Protein AF-0000000070410372 (afdb_homodimer)

Radius of gyration: 16.39 Å; Cα contacts (8 Å, |Δi|>4): 625; chains: 2; bounding box: 39×48×42 Å

Solvent-accessible surface area (backbone atoms only — not comparable to full-atom values): 12430 Å² total; per-residue (Å²): 55,23,51,33,84,86,55,26,40,37,34,48,38,56,88,78,23,26,37,42,30,23,41,84,86,65,47,75,73,50,73,41,61,56,59,94,65,78,59,96,48,69,56,30,34,48,22,34,33,44,44,99,84,22,32,36,39,32,22,22,28,63,66,31,30,30,43,32,23,41,77,84,61,46,79,71,46,78,42,82,74,84,41,58,38,34,35,39,28,31,58,43,98,86,64,37,35,38,39,28,19,68,72,79,66,46,72,46,78,39,86,61,89,76,79,128,53,24,51,34,82,86,56,27,39,38,34,48,39,58,86,80,23,27,38,42,30,22,40,86,84,64,48,76,73,51,73,41,62,54,59,96,66,72,59,95,48,70,57,30,35,50,22,35,32,43,46,97,83,23,31,36,39,32,21,22,30,63,65,31,30,29,43,34,23,41,77,83,62,47,79,71,46,78,40,81,74,86,41,58,39,34,34,40,28,29,59,45,98,85,64,37,35,38,40,28,19,68,72,78,65,47,74,45,78,41,85,63,89,75,78,129

Foldseek 3Di:
DEAFPQQWDWDQDQVQLKIWIAHPVRHTQDIGQPPPDDDPDGFRWAEWYADNQRWIWTDRQVRQWIWIAHNNGHTDDIGRPVEHRWHYWDADPVRWIWIAHPVPRDIDIDDDCPPD/DEAFPQRWDWDQDQVQLKIWIAHPVRHTQDIGQPPVDDDPDGFGWAEWYADNQRWIWTDRQVRQWIWIAHNNGHTDDIGRQVEHRWHYWDADPVRWIWIAHPVPRDIDIDDDCPPD

InterPro domains:
  IPR011042 Six-bladed beta-propeller, TolB-like [G3DSA:2.120.10.30] (2-115)

Organism: Crassostrea virginica (NCBI:txid6565)

Nearest PDB structures (foldseek):
  7qrw-assembly1_A  TM=8.879E-01  e=1.356E-07  Homo sapiens
  7qrv-assembly2_B  TM=8.694E-01  e=2.352E-07  Homo sapiens
  6xg7-assembly1_A  TM=8.516E-01  e=3.860E-07  Drosophila melanogaster
  7qrx-assembly2_B  TM=8.578E-01  e=1.707E-06  Homo sapiens
  8j72-assembly1_A  TM=8.697E-01  e=3.898E-06  Mus musculus

Sequence (232 aa):
MSENNNGDVCVSDVYANIVVVVDQTGRVRFRYDGTPDRREMSFGCRGIVTDALSQIIVTDINNNCLHILDQNGKFLRFVDCGLLYPLGLSVDSEGRLWVGSWKSGEIKVIEYLQNKMSENNNGDVCVSDVYANIVVVVDQTGRVRFRYDGTPDRREMSFGCRGIVTDALSQIIVTDINNNCLHILDQNGKFLRFVDCGLLYPLGLSVDSEGRLWVGSWKSGEIKVIEYLQNK

pLDDT: mean 91.18, std 8.8, range [45.69, 97.88]

Secondary structure (DSSP, 8-state):
-EE-TTSPEEEEETTTTEEEEE-TTS-EEEEE-STTS--SS---EEEEEE-TT--EEEEETTTTEEEEE-TTS-EEEEE--S-SSEEEEEE-TTSPEEEEETTT--EEEE------/-EE-TTS-EEEEETTTTEEEEE-TTS-EEEEE-STTS--SS---EEEEEE-TT--EEEEETTTTEEEEE-TTS-EEEEE--S-SSEEEEEE-TTSPEEEEETTT--EEEE------

Structure (mmCIF, N/CA/C/O backbone):
data_AF-0000000070410372-model_v1
#
loop_
_entity.id
_entity.type
_entity.pdbx_description
1 polymer 'Tripartite motif-containing protein 2-like'
#
loop_
_atom_site.group_PDB
_atom_site.id
_atom_site.type_symbol
_atom_site.label_atom_id
_atom_site.label_alt_id
_atom_site.label_comp_id
_atom_site.label_asym_id
_atom_site.label_entity_id
_atom_site.label_seq_id
_atom_site.pdbx_PDB_ins_code
_atom_site.Cartn_x
_atom_site.Cartn_y
_atom_site.Cartn_z
_atom_site.occupancy
_atom_site.B_iso_or_equiv
_atom_site.auth_seq_id
_atom_site.auth_comp_id
_atom_site.auth_asym_id
_atom_site.auth_atom_id
_atom_site.pdbx_PDB_model_num
ATOM 1 N N . MET A 1 1 ? 4.035 -1.089 -1.12 1 96.75 1 M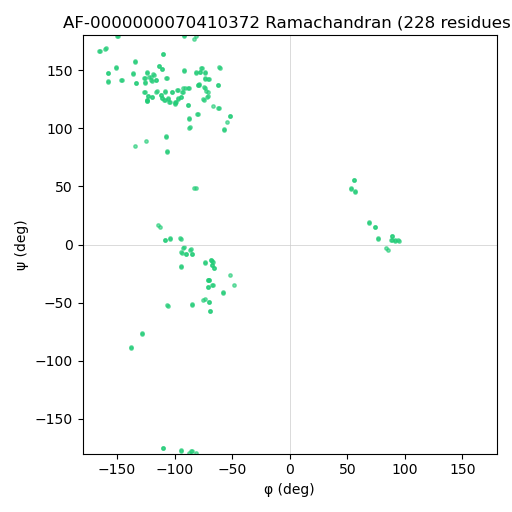ET A N 1
ATOM 2 C CA . MET A 1 1 ? 5.125 -1.813 -0.475 1 96.75 1 MET A CA 1
ATOM 3 C C . MET A 1 1 ? 4.66 -2.451 0.83 1 96.75 1 MET A C 1
ATOM 5 O O . MET A 1 1 ? 3.686 -1.998 1.433 1 96.75 1 MET A O 1
ATOM 9 N N . SER A 1 2 ? 5.402 -3.498 1.205 1 96.94 2 SER A N 1
ATOM 10 C CA . SER A 1 2 ? 5.105 -4.195 2.453 1 96.94 2 SER A CA 1
ATOM 11 C C . SER A 1 2 ? 6.32 -4.961 2.963 1 96.94 2 SER A C 1
ATOM 13 O O . SER A 1 2 ? 7.082 -5.523 2.174 1 96.94 2 SER A O 1
ATOM 15 N N . GLU A 1 3 ? 6.48 -4.926 4.215 1 95.31 3 GLU A N 1
ATOM 16 C CA . GLU A 1 3 ? 7.543 -5.727 4.812 1 95.31 3 GLU A CA 1
ATOM 17 C C . GLU A 1 3 ? 7.027 -7.098 5.242 1 95.31 3 GLU A C 1
ATOM 19 O O . GLU A 1 3 ? 5.965 -7.203 5.859 1 95.31 3 GLU A O 1
ATOM 24 N N . ASN A 1 4 ? 7.805 -8.125 4.91 1 94.69 4 ASN A N 1
ATOM 25 C CA . ASN A 1 4 ? 7.398 -9.453 5.348 1 94.69 4 ASN A CA 1
ATOM 26 C C . ASN A 1 4 ? 8.062 -9.844 6.668 1 94.69 4 ASN A C 1
ATOM 28 O O . ASN A 1 4 ? 8.797 -9.039 7.254 1 94.69 4 ASN A O 1
ATOM 32 N N . ASN A 1 5 ? 7.797 -11.055 7.109 1 92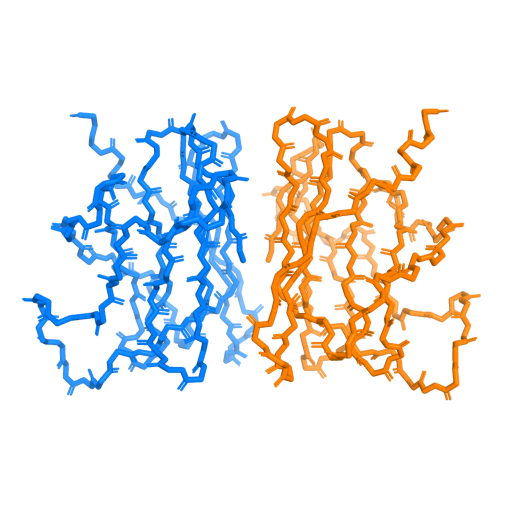.88 5 ASN A N 1
ATOM 33 C CA . ASN A 1 5 ? 8.234 -11.461 8.438 1 92.88 5 ASN A CA 1
ATOM 34 C C . ASN A 1 5 ? 9.742 -11.703 8.484 1 92.88 5 ASN A C 1
ATOM 36 O O . ASN A 1 5 ? 10.328 -11.773 9.57 1 92.88 5 ASN A O 1
ATOM 40 N N . ASN A 1 6 ? 10.398 -11.828 7.379 1 92.31 6 ASN A N 1
ATOM 41 C CA . ASN A 1 6 ? 11.844 -11.992 7.305 1 92.31 6 ASN A CA 1
ATOM 42 C C . ASN A 1 6 ? 12.562 -10.641 7.289 1 92.31 6 ASN A C 1
ATOM 44 O O . ASN A 1 6 ? 13.797 -10.586 7.273 1 92.31 6 ASN A O 1
AT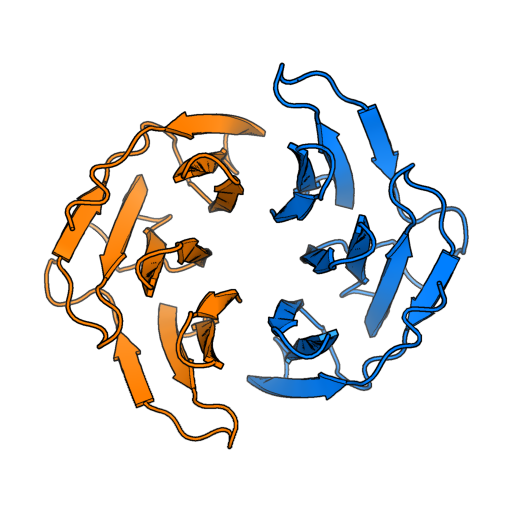OM 48 N N . GLY A 1 7 ? 11.781 -9.617 7.254 1 93.75 7 GLY A N 1
ATOM 49 C CA . GLY A 1 7 ? 12.359 -8.281 7.195 1 93.75 7 GLY A CA 1
ATOM 50 C C . GLY A 1 7 ? 12.602 -7.801 5.777 1 93.75 7 GLY A C 1
ATOM 51 O O . GLY A 1 7 ? 13.18 -6.73 5.566 1 93.75 7 GLY A O 1
ATOM 52 N N . ASP A 1 8 ? 12.188 -8.617 4.828 1 95.5 8 ASP A N 1
ATOM 53 C CA . ASP A 1 8 ? 12.305 -8.18 3.441 1 95.5 8 ASP A CA 1
ATOM 54 C C . ASP A 1 8 ? 11.211 -7.18 3.088 1 95.5 8 ASP A C 1
ATOM 56 O O . ASP A 1 8 ? 10.117 -7.211 3.662 1 95.5 8 ASP A O 1
ATOM 60 N N . VAL A 1 9 ? 11.57 -6.348 2.158 1 95.25 9 VAL A N 1
ATOM 61 C CA . VAL A 1 9 ? 10.594 -5.398 1.647 1 95.25 9 VAL A CA 1
ATOM 62 C C . VAL A 1 9 ? 10.094 -5.852 0.275 1 95.25 9 VAL A C 1
ATOM 64 O O . VAL A 1 9 ? 10.898 -6.098 -0.63 1 95.25 9 VAL A O 1
ATOM 67 N N . CYS A 1 10 ? 8.805 -6.023 0.175 1 97.88 10 CYS A N 1
ATOM 68 C CA . CYS A 1 10 ? 8.141 -6.414 -1.065 1 97.88 10 CYS A CA 1
ATOM 69 C C . CYS A 1 10 ? 7.59 -5.195 -1.796 1 97.88 10 CYS A C 1
ATOM 71 O O . CYS A 1 10 ? 6.809 -4.426 -1.231 1 97.88 10 CYS A O 1
ATOM 73 N N . VAL A 1 11 ? 7.98 -5.078 -3.031 1 97 11 VAL A N 1
ATOM 74 C CA . VAL A 1 11 ? 7.648 -3.879 -3.795 1 97 11 VAL A CA 1
ATOM 75 C C . VAL A 1 11 ? 6.895 -4.27 -5.062 1 97 11 VAL A C 1
ATOM 77 O O . VAL A 1 11 ? 7.32 -5.164 -5.797 1 97 11 VAL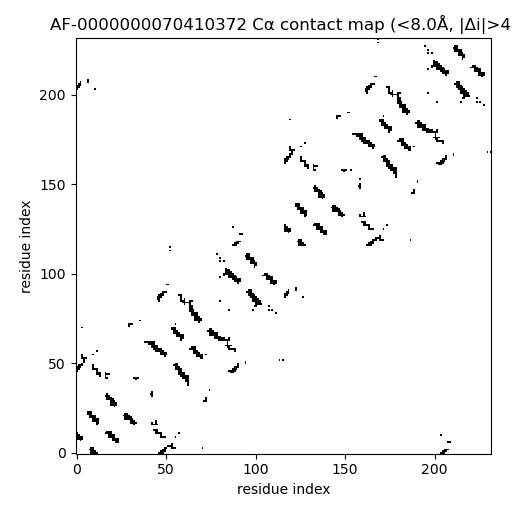 A O 1
ATOM 80 N N . SER A 1 12 ? 5.762 -3.637 -5.238 1 96.12 12 SER A N 1
ATOM 81 C CA . SER A 1 12 ? 5.098 -3.699 -6.535 1 96.12 12 SER A CA 1
ATOM 82 C C . SER A 1 12 ? 5.602 -2.605 -7.469 1 96.12 12 SER A C 1
ATOM 84 O O . SER A 1 12 ? 5.332 -1.422 -7.25 1 96.12 12 SER A O 1
ATOM 86 N N . ASP A 1 13 ? 6.371 -3.006 -8.477 1 92.56 13 ASP A N 1
ATOM 87 C CA . ASP A 1 13 ? 6.828 -2.057 -9.484 1 92.56 13 ASP A CA 1
ATOM 88 C C . ASP A 1 13 ? 5.805 -1.92 -10.609 1 92.56 13 ASP A C 1
ATOM 90 O O . ASP A 1 13 ? 5.793 -2.723 -11.547 1 92.56 13 ASP A O 1
ATOM 94 N N . VAL A 1 14 ? 5.031 -0.896 -10.586 1 88.94 14 VAL A N 1
ATOM 95 C CA . VAL A 1 14 ? 3.887 -0.723 -11.477 1 88.94 14 VAL A CA 1
ATOM 96 C C . VAL A 1 14 ? 4.371 -0.455 -12.898 1 88.94 14 VAL A C 1
ATOM 98 O O . VAL A 1 14 ? 3.664 -0.741 -13.867 1 88.94 14 VAL A O 1
ATOM 101 N N . TYR A 1 15 ? 5.477 0.152 -13.039 1 88.19 15 TYR A N 1
ATOM 102 C CA . TYR A 1 15 ? 6 0.451 -14.367 1 88.19 15 TYR A CA 1
ATOM 103 C C . TYR A 1 15 ? 6.445 -0.822 -15.078 1 88.19 15 TYR A C 1
ATOM 105 O O . TYR A 1 15 ? 6.102 -1.042 -16.234 1 88.19 15 TYR A O 1
ATOM 113 N N . ALA A 1 16 ? 7.219 -1.599 -14.375 1 92 16 ALA A N 1
ATOM 114 C CA . ALA A 1 16 ? 7.75 -2.822 -14.969 1 92 16 ALA A CA 1
ATOM 115 C C . ALA A 1 16 ? 6.754 -3.973 -14.844 1 92 16 ALA A C 1
ATOM 117 O O . ALA A 1 16 ? 6.922 -5.02 -15.469 1 92 16 ALA A O 1
ATOM 118 N N . ASN A 1 17 ? 5.707 -3.773 -14.117 1 93.5 17 ASN A N 1
ATOM 119 C CA . ASN A 1 17 ? 4.711 -4.801 -13.82 1 93.5 17 ASN A CA 1
ATOM 120 C C . ASN A 1 17 ? 5.359 -6.055 -13.242 1 93.5 17 ASN A C 1
ATOM 122 O O . ASN A 1 17 ? 5.109 -7.164 -13.727 1 93.5 17 ASN A O 1
ATOM 126 N N . ILE A 1 18 ? 6.188 -5.867 -12.297 1 95.06 18 ILE A N 1
ATOM 127 C CA . ILE A 1 18 ? 6.816 -6.969 -11.578 1 95.06 18 ILE A CA 1
ATOM 128 C C . ILE A 1 18 ? 6.766 -6.703 -10.07 1 95.06 18 ILE A C 1
ATOM 130 O O . ILE A 1 18 ? 6.613 -5.559 -9.641 1 95.06 18 ILE A O 1
ATOM 134 N N . VAL A 1 19 ? 6.852 -7.762 -9.344 1 96.94 19 VAL A N 1
ATOM 135 C CA . VAL A 1 19 ? 7.148 -7.691 -7.918 1 96.94 19 VAL A CA 1
ATOM 136 C C . VAL A 1 19 ? 8.656 -7.824 -7.699 1 96.94 19 VAL A C 1
ATOM 138 O O . VAL A 1 19 ? 9.297 -8.719 -8.266 1 96.94 19 VAL A O 1
ATOM 141 N N . VAL A 1 20 ? 9.195 -6.949 -6.93 1 96.81 20 VAL A N 1
ATOM 142 C CA . VAL A 1 20 ? 10.594 -7.051 -6.531 1 96.81 20 VAL A CA 1
ATOM 143 C C . VAL A 1 20 ? 10.688 -7.16 -5.012 1 96.81 20 VAL A C 1
ATOM 145 O O . VAL A 1 20 ? 10.109 -6.352 -4.285 1 96.81 20 VAL A O 1
ATOM 148 N N . VAL A 1 21 ? 11.375 -8.156 -4.547 1 97.5 21 VAL A N 1
ATOM 149 C CA . VAL A 1 21 ? 11.594 -8.312 -3.111 1 97.5 21 VAL A CA 1
ATOM 150 C C . VAL A 1 21 ? 13.062 -8.086 -2.783 1 97.5 21 VAL A C 1
ATOM 152 O O . VAL A 1 21 ? 13.945 -8.695 -3.395 1 97.5 21 VAL A O 1
ATOM 155 N N . VAL A 1 22 ? 13.281 -7.195 -1.795 1 95.31 22 VAL A N 1
ATOM 156 C CA . VAL A 1 22 ? 14.648 -6.844 -1.416 1 95.31 22 VAL A CA 1
ATOM 157 C C . VAL A 1 22 ? 14.859 -7.109 0.073 1 95.31 22 VAL A C 1
ATOM 159 O O . VAL A 1 22 ? 13.93 -6.969 0.871 1 95.31 22 VAL A O 1
ATOM 162 N N . ASP A 1 23 ? 16.047 -7.465 0.439 1 94.31 23 ASP A N 1
ATOM 163 C CA . ASP A 1 23 ? 16.344 -7.633 1.859 1 94.31 23 ASP A CA 1
ATOM 164 C C . ASP A 1 23 ? 16.734 -6.305 2.5 1 94.31 23 ASP A C 1
ATOM 166 O O . ASP A 1 23 ? 16.672 -5.258 1.854 1 94.31 23 ASP A O 1
ATOM 170 N N . GLN A 1 24 ? 17.062 -6.332 3.748 1 90 24 GLN A N 1
ATOM 171 C CA . GLN A 1 24 ? 17.297 -5.109 4.508 1 90 24 GLN A CA 1
ATOM 172 C C . GLN A 1 24 ? 18.562 -4.41 4.031 1 90 24 GLN A C 1
ATOM 174 O O . GLN A 1 24 ? 18.797 -3.242 4.355 1 90 24 GLN A O 1
ATOM 179 N N . THR A 1 25 ? 19.406 -5.102 3.238 1 89.56 25 THR A N 1
ATOM 180 C CA . THR A 1 25 ? 20.625 -4.508 2.711 1 89.56 25 THR A CA 1
ATOM 181 C C . THR A 1 25 ? 20.391 -3.91 1.329 1 89.56 25 THR A C 1
ATOM 183 O O . THR A 1 25 ? 21.266 -3.266 0.764 1 89.56 25 THR A O 1
ATOM 186 N N . GLY A 1 26 ? 19.234 -4.152 0.823 1 87.75 26 GLY A N 1
ATOM 187 C CA . GLY A 1 26 ? 18.906 -3.637 -0.496 1 87.75 26 GLY A CA 1
ATOM 188 C C . GLY A 1 26 ? 19.156 -4.637 -1.608 1 87.75 26 GLY A C 1
ATOM 189 O O . GLY A 1 26 ? 18.938 -4.336 -2.783 1 87.75 26 GLY A O 1
ATOM 190 N N . ARG A 1 27 ? 19.547 -5.793 -1.234 1 94.62 27 ARG A N 1
ATOM 191 C CA . ARG A 1 27 ? 19.781 -6.824 -2.236 1 94.62 27 ARG A CA 1
ATOM 192 C C . ARG A 1 27 ? 18.469 -7.453 -2.689 1 94.62 27 ARG A C 1
ATOM 194 O O . ARG A 1 27 ? 17.625 -7.793 -1.862 1 94.62 27 ARG A O 1
ATOM 201 N N . VAL A 1 28 ? 18.453 -7.629 -4.023 1 96.19 28 VAL A N 1
ATOM 202 C CA . VAL A 1 28 ? 17.266 -8.258 -4.582 1 96.19 28 VAL A CA 1
ATOM 203 C C . VAL A 1 28 ? 17.266 -9.75 -4.273 1 96.19 28 VAL A C 1
ATOM 205 O O . VAL A 1 28 ? 18.234 -10.453 -4.602 1 96.19 28 VAL A O 1
ATOM 208 N N . ARG A 1 29 ? 16.203 -10.172 -3.652 1 97.38 29 ARG A N 1
ATOM 209 C CA . ARG A 1 29 ? 16.047 -11.594 -3.381 1 97.38 29 ARG A CA 1
ATOM 210 C C . ARG A 1 29 ? 15.445 -12.32 -4.582 1 97.38 29 ARG A C 1
ATOM 212 O O . ARG A 1 29 ? 15.938 -13.375 -4.988 1 97.38 29 ARG A O 1
ATOM 219 N N . PHE A 1 30 ? 14.367 -11.867 -5.105 1 97.19 30 PHE A N 1
ATOM 220 C CA . PHE A 1 30 ? 13.758 -12.422 -6.305 1 97.19 30 PHE A CA 1
ATOM 221 C C . PHE A 1 30 ? 12.828 -11.414 -6.961 1 97.19 30 PHE A C 1
ATOM 223 O O . PHE A 1 30 ? 12.562 -10.352 -6.395 1 97.19 30 PHE A O 1
ATOM 230 N N . ARG A 1 31 ? 12.445 -11.758 -8.133 1 96.44 31 ARG A N 1
ATOM 231 C CA . ARG A 1 31 ? 11.445 -11.031 -8.914 1 96.44 31 ARG A CA 1
ATOM 232 C C . ARG A 1 31 ? 10.328 -11.961 -9.375 1 96.44 31 ARG A C 1
ATOM 234 O O . ARG A 1 31 ? 10.555 -13.148 -9.594 1 96.44 31 ARG A O 1
ATOM 241 N N . TYR A 1 32 ? 9.156 -11.438 -9.375 1 96.06 32 TYR A N 1
ATOM 242 C CA . TYR A 1 32 ? 7.988 -12.148 -9.883 1 96.06 32 TYR A CA 1
ATOM 243 C C . TYR A 1 32 ? 7.293 -11.344 -10.969 1 96.06 32 TYR A C 1
ATOM 245 O O . TYR A 1 32 ? 6.91 -10.195 -10.758 1 96.06 32 TYR A O 1
ATOM 253 N N . ASP A 1 33 ? 7.113 -11.945 -12.172 1 93.5 33 ASP A N 1
ATOM 254 C CA . ASP A 1 33 ? 6.586 -11.219 -13.32 1 93.5 33 ASP A CA 1
ATOM 255 C C . ASP A 1 33 ? 5.207 -11.734 -13.711 1 93.5 33 ASP A C 1
ATOM 257 O O . ASP A 1 33 ? 4.727 -11.461 -14.812 1 93.5 33 ASP A O 1
ATOM 261 N N . GLY A 1 34 ? 4.609 -12.43 -12.898 1 92 34 GLY A N 1
ATOM 262 C CA . GLY A 1 34 ? 3.26 -12.891 -13.156 1 92 34 GLY A CA 1
ATOM 263 C C . GLY A 1 34 ? 3.219 -14.172 -13.969 1 92 34 GLY A C 1
ATOM 264 O O . GLY A 1 34 ? 2.143 -14.648 -14.344 1 92 34 GLY A O 1
ATOM 265 N N . THR A 1 35 ? 4.191 -14.766 -14.469 1 74.94 35 THR A N 1
ATOM 266 C CA . THR A 1 35 ? 4.297 -15.719 -15.562 1 74.94 35 THR A CA 1
ATOM 267 C C . THR A 1 35 ? 3.764 -17.094 -15.148 1 74.94 35 THR A C 1
ATOM 269 O O . THR A 1 35 ? 3.219 -17.828 -15.969 1 74.94 35 THR A O 1
ATOM 272 N N . PRO A 1 36 ? 4.176 -17.578 -13.945 1 59.94 36 PRO A N 1
ATOM 273 C CA . PRO A 1 36 ? 3.832 -19 -13.906 1 59.94 36 PRO A CA 1
ATOM 274 C C . PRO A 1 36 ? 2.395 -19.281 -14.336 1 59.94 36 PRO A C 1
ATOM 276 O O . PRO A 1 36 ? 2.078 -20.391 -14.773 1 59.94 36 PRO A O 1
ATOM 279 N N . ASP A 1 37 ? 1.396 -18.469 -14.07 1 59.66 37 ASP A N 1
ATOM 280 C CA . ASP A 1 37 ? 0.072 -18.906 -14.5 1 59.66 37 ASP A CA 1
ATOM 281 C C . ASP A 1 37 ? -0.594 -17.844 -15.383 1 59.66 37 ASP A C 1
ATOM 283 O O . ASP A 1 37 ? -0.864 -16.734 -14.93 1 59.66 37 ASP A O 1
ATOM 287 N N . ARG A 1 38 ? -0.252 -18.047 -16.734 1 62.59 38 ARG A N 1
ATOM 288 C CA . ARG A 1 38 ? -0.676 -17.109 -17.766 1 62.59 38 ARG A CA 1
ATOM 289 C C . ARG A 1 38 ? -2.189 -16.922 -17.734 1 62.59 38 ARG A C 1
ATOM 291 O O . ARG A 1 38 ? -2.943 -17.891 -17.703 1 62.59 38 ARG A O 1
ATOM 298 N N . ARG A 1 39 ? -2.592 -15.797 -17.234 1 74.19 39 ARG A N 1
ATOM 299 C CA . ARG A 1 39 ? -3.977 -15.359 -17.391 1 74.19 39 ARG A CA 1
ATOM 300 C C . ARG A 1 39 ? -4.195 -14.68 -18.734 1 74.19 39 ARG A C 1
ATOM 302 O O . ARG A 1 39 ? -3.311 -14.688 -19.594 1 74.19 39 ARG A O 1
ATOM 309 N N . GLU A 1 40 ? -5.422 -14.328 -18.969 1 80.38 40 GLU A N 1
ATOM 310 C CA . GLU A 1 40 ? -5.855 -13.789 -20.266 1 80.38 40 GLU A CA 1
ATOM 311 C C . GLU A 1 40 ? -5.059 -12.539 -20.625 1 80.38 40 GLU A C 1
ATOM 313 O O . GLU A 1 40 ? -4.613 -12.391 -21.766 1 80.38 40 GLU A O 1
ATOM 318 N N . MET A 1 41 ? -4.852 -11.727 -19.688 1 89.06 41 MET A N 1
ATOM 319 C CA . MET A 1 41 ? -4.137 -10.477 -19.922 1 89.06 41 MET A CA 1
ATOM 320 C C . MET A 1 41 ? -2.762 -10.492 -19.266 1 89.06 41 MET A C 1
ATOM 322 O O . MET A 1 41 ? -2.479 -11.367 -18.438 1 89.06 41 MET A O 1
ATOM 326 N N . SER A 1 42 ? -1.922 -9.594 -19.656 1 91.25 42 SER A N 1
ATOM 327 C CA . SER A 1 42 ? -0.615 -9.445 -19.031 1 91.25 42 SER A CA 1
ATOM 328 C C . SER A 1 42 ? -0.752 -9.086 -17.547 1 91.25 42 SER A C 1
ATOM 330 O O . SER A 1 42 ? -1.757 -8.5 -17.141 1 91.25 42 SER A O 1
ATOM 332 N N . PHE A 1 43 ? 0.189 -9.43 -16.797 1 92.88 43 PHE A N 1
ATOM 333 C CA . PHE A 1 43 ? 0.221 -9.18 -15.359 1 92.88 43 PHE A CA 1
ATOM 334 C C . PHE A 1 43 ? 0.205 -7.684 -15.078 1 92.88 43 PHE A C 1
ATOM 336 O O . PHE A 1 43 ? 1.069 -6.945 -15.555 1 92.88 43 PHE A O 1
ATOM 343 N N . GLY A 1 44 ? -0.861 -7.211 -14.398 1 93.38 44 GLY A N 1
ATOM 344 C CA . GLY A 1 44 ? -0.992 -5.82 -13.992 1 93.38 44 GLY A CA 1
ATOM 345 C C . GLY A 1 44 ? -0.78 -5.609 -12.508 1 93.38 44 GLY A C 1
ATOM 346 O O . GLY A 1 44 ? -1.733 -5.359 -11.766 1 93.38 44 GLY A O 1
ATOM 347 N N . CYS A 1 45 ? 0.419 -5.578 -12.109 1 93.5 45 CYS A N 1
ATOM 348 C CA . CYS A 1 45 ? 0.821 -5.473 -10.711 1 93.5 45 CYS A CA 1
ATOM 349 C C . CYS A 1 45 ? 0.524 -4.082 -10.156 1 93.5 45 CYS A C 1
ATOM 351 O O . CYS A 1 45 ? 0.926 -3.078 -10.742 1 93.5 45 CYS A O 1
ATOM 353 N N . ARG A 1 46 ? -0.19 -3.959 -9.008 1 93.62 46 ARG A N 1
ATOM 354 C CA . ARG A 1 46 ? -0.481 -2.682 -8.367 1 93.62 46 ARG A CA 1
ATOM 355 C C . ARG A 1 46 ? -0.318 -2.783 -6.852 1 93.62 46 ARG A C 1
ATOM 357 O O . ARG A 1 46 ? 0.804 -2.777 -6.344 1 93.62 46 ARG A O 1
ATOM 364 N N . GLY A 1 47 ? -1.42 -3.17 -6.059 1 96.12 47 GLY A N 1
ATOM 365 C CA . GLY A 1 47 ? -1.354 -3.293 -4.613 1 96.12 47 GLY A CA 1
ATOM 366 C C . GLY A 1 47 ? -0.581 -4.516 -4.152 1 96.12 47 GLY A C 1
ATOM 367 O O . GLY A 1 47 ? -0.606 -5.555 -4.809 1 96.12 47 GLY A O 1
ATOM 368 N N . ILE A 1 48 ? 0.073 -4.371 -2.988 1 97.88 48 ILE A N 1
ATOM 369 C CA . ILE A 1 48 ? 0.825 -5.484 -2.424 1 97.88 48 ILE A CA 1
ATOM 370 C C . ILE A 1 48 ? 0.757 -5.434 -0.9 1 97.88 48 ILE A C 1
ATOM 372 O O . ILE A 1 48 ? 0.81 -4.355 -0.305 1 97.88 48 ILE A O 1
ATOM 376 N N . VAL A 1 49 ? 0.646 -6.578 -0.295 1 97.44 49 VAL A N 1
ATOM 377 C CA . VAL A 1 49 ? 0.696 -6.715 1.156 1 97.44 49 VAL A CA 1
ATOM 378 C C . VAL A 1 49 ? 1.249 -8.094 1.524 1 97.44 49 VAL A C 1
ATOM 380 O O . VAL A 1 49 ? 1.203 -9.023 0.716 1 97.44 49 VAL A O 1
ATOM 383 N N . THR A 1 50 ? 1.835 -8.164 2.615 1 96.56 50 THR A N 1
ATOM 384 C CA . THR A 1 50 ? 2.24 -9.453 3.164 1 96.56 50 THR A CA 1
ATOM 385 C C . THR A 1 50 ? 1.412 -9.797 4.398 1 96.56 50 THR A C 1
ATOM 387 O O . THR A 1 50 ? 0.935 -8.906 5.102 1 96.56 50 THR A O 1
ATOM 390 N N . ASP A 1 51 ? 1.248 -11.133 4.594 1 94.69 51 ASP A N 1
ATOM 391 C CA . ASP A 1 51 ? 0.444 -11.531 5.746 1 94.69 51 ASP A CA 1
ATOM 392 C C . ASP A 1 51 ? 1.312 -12.172 6.824 1 94.69 51 ASP A C 1
ATOM 394 O O . ASP A 1 51 ? 2.541 -12.148 6.734 1 94.69 51 ASP A O 1
ATOM 398 N N . ALA A 1 52 ? 0.634 -12.641 7.836 1 92.25 52 ALA A N 1
ATOM 399 C CA . ALA A 1 52 ? 1.328 -13.156 9.016 1 92.25 52 ALA A CA 1
ATOM 400 C C . ALA A 1 52 ? 2.121 -14.414 8.68 1 92.25 52 ALA A C 1
ATOM 402 O O . ALA A 1 52 ? 3.021 -14.805 9.43 1 92.25 52 ALA A O 1
ATOM 403 N N . LEU A 1 53 ? 1.833 -15.109 7.641 1 90.69 53 LEU A N 1
ATOM 404 C CA . LEU A 1 53 ? 2.543 -16.312 7.215 1 90.69 53 LEU A CA 1
ATOM 405 C C . LEU A 1 53 ? 3.619 -15.969 6.191 1 90.69 53 LEU A C 1
ATOM 407 O O . LEU A 1 53 ? 4.184 -16.875 5.559 1 90.69 53 LEU A O 1
ATOM 411 N N . SER A 1 54 ? 3.807 -14.719 5.941 1 91.69 54 SER A N 1
ATOM 412 C CA . SER A 1 54 ? 4.785 -14.156 5.016 1 91.69 54 SER A CA 1
ATOM 413 C C . SER A 1 54 ? 4.422 -14.484 3.57 1 91.69 54 SER A C 1
ATOM 415 O O . SER A 1 54 ? 5.297 -14.531 2.701 1 91.69 54 SER A O 1
ATOM 417 N N . GLN A 1 55 ? 3.172 -14.82 3.396 1 95.56 55 GLN A N 1
ATOM 418 C CA . GLN A 1 55 ? 2.711 -14.844 2.012 1 95.56 55 GLN A CA 1
ATOM 419 C C . GLN A 1 55 ? 2.607 -13.438 1.443 1 95.56 55 GLN A C 1
ATOM 421 O O . GLN A 1 55 ? 2.268 -12.492 2.164 1 95.56 55 GLN A O 1
ATOM 426 N N . ILE A 1 56 ? 2.975 -13.375 0.187 1 97.06 56 ILE A N 1
ATOM 427 C CA . ILE A 1 56 ? 2.885 -12.109 -0.537 1 97.06 56 ILE A CA 1
ATOM 428 C C . ILE A 1 56 ? 1.613 -12.086 -1.383 1 97.06 56 ILE A C 1
ATOM 430 O O . ILE A 1 56 ? 1.38 -12.992 -2.186 1 97.06 56 ILE A O 1
ATOM 434 N N . ILE A 1 57 ? 0.786 -11.102 -1.154 1 97.12 57 ILE A N 1
ATOM 435 C CA . ILE A 1 57 ? -0.461 -10.945 -1.895 1 97.12 57 ILE A CA 1
ATOM 436 C C . ILE A 1 57 ? -0.374 -9.711 -2.793 1 97.12 57 ILE A C 1
ATOM 438 O O . ILE A 1 57 ? -0.064 -8.609 -2.324 1 97.12 57 ILE A O 1
ATOM 442 N N . VAL A 1 58 ? -0.64 -9.922 -4.055 1 97.06 58 VAL A N 1
ATOM 443 C CA . VAL A 1 58 ? -0.501 -8.82 -4.996 1 97.06 58 VAL A CA 1
ATOM 444 C C . VAL A 1 58 ? -1.723 -8.766 -5.91 1 97.06 58 VAL A C 1
ATOM 446 O O . VAL A 1 58 ? -2.213 -9.797 -6.367 1 97.06 58 VAL A O 1
ATOM 449 N N . THR A 1 59 ? -2.146 -7.555 -6.145 1 96.31 59 THR A N 1
ATOM 450 C CA . THR A 1 59 ? -3.271 -7.402 -7.059 1 96.31 59 THR A CA 1
ATOM 451 C C . THR A 1 59 ? -2.805 -7.492 -8.508 1 96.31 59 THR A C 1
ATOM 453 O O . THR A 1 59 ? -1.753 -6.953 -8.859 1 96.31 59 THR A O 1
ATOM 456 N N . ASP A 1 60 ? -3.578 -8.195 -9.25 1 94.88 60 ASP A N 1
ATOM 457 C CA . ASP A 1 60 ? -3.494 -8.18 -10.711 1 94.88 60 ASP A CA 1
ATOM 458 C C . ASP A 1 60 ? -4.684 -7.438 -11.32 1 94.88 60 ASP A C 1
ATOM 460 O O . ASP A 1 60 ? -5.719 -8.047 -11.602 1 94.88 60 ASP A O 1
ATOM 464 N N . ILE A 1 61 ? -4.461 -6.145 -11.539 1 94.12 61 ILE A N 1
ATOM 465 C CA . ILE A 1 61 ? -5.566 -5.266 -11.891 1 94.12 61 ILE A CA 1
ATOM 466 C C . ILE A 1 61 ? -6.113 -5.645 -13.266 1 94.12 61 ILE A C 1
ATOM 468 O O . ILE A 1 61 ? -7.312 -5.516 -13.523 1 94.12 61 ILE A O 1
ATOM 472 N N . ASN A 1 62 ? -5.281 -6.066 -14.148 1 93.25 62 ASN A N 1
ATOM 473 C CA . ASN A 1 62 ? -5.688 -6.402 -15.508 1 93.25 62 ASN A CA 1
ATOM 474 C C . ASN A 1 62 ? -6.535 -7.668 -15.547 1 93.25 62 ASN A C 1
ATOM 476 O O . ASN A 1 62 ? -7.395 -7.824 -16.422 1 93.25 62 ASN A O 1
ATOM 480 N N . ASN A 1 63 ? -6.332 -8.57 -14.68 1 93.81 63 ASN A N 1
ATOM 481 C CA . ASN A 1 63 ? -7.031 -9.852 -14.672 1 93.81 63 ASN A CA 1
ATOM 482 C C . ASN A 1 63 ? -8.039 -9.938 -13.531 1 93.81 63 ASN A C 1
ATOM 484 O O . ASN A 1 63 ? -8.594 -11 -13.266 1 93.81 63 ASN A O 1
ATOM 488 N N . ASN A 1 64 ? -8.211 -8.898 -12.797 1 94 64 ASN A N 1
ATOM 489 C CA . ASN A 1 64 ? -9.219 -8.766 -11.75 1 94 64 ASN A CA 1
ATOM 490 C C . ASN A 1 64 ? -9.086 -9.867 -10.703 1 94 64 ASN A C 1
ATOM 492 O O . ASN A 1 64 ? -10.086 -10.492 -10.328 1 94 64 ASN A O 1
ATOM 496 N N . CYS A 1 65 ? -7.891 -10.086 -10.32 1 93.88 65 CYS A N 1
ATOM 497 C CA . CYS A 1 65 ? -7.633 -11.117 -9.32 1 93.88 65 CYS A CA 1
ATOM 498 C C . CYS A 1 65 ? -6.418 -10.766 -8.477 1 93.88 65 CYS A C 1
ATOM 500 O O . CYS A 1 65 ? -5.832 -9.695 -8.641 1 93.88 65 CYS A O 1
ATOM 502 N N . LEU A 1 66 ? -6.141 -11.656 -7.547 1 95.5 66 LEU A N 1
ATOM 503 C CA . LEU A 1 66 ? -4.945 -11.555 -6.719 1 95.5 66 LEU A CA 1
ATOM 504 C C . LEU A 1 66 ? -4.016 -12.742 -6.957 1 95.5 66 LEU A C 1
ATOM 506 O O . LEU A 1 66 ? -4.48 -13.867 -7.148 1 95.5 66 LEU A O 1
ATOM 510 N N . HIS A 1 67 ? -2.777 -12.477 -6.961 1 95.38 67 HIS A N 1
ATOM 511 C CA . HIS A 1 67 ? -1.771 -13.531 -6.906 1 95.38 67 HIS A CA 1
ATOM 512 C C . HIS A 1 67 ? -1.264 -13.727 -5.48 1 95.38 67 HIS A C 1
ATOM 514 O O . HIS A 1 67 ? -0.935 -12.758 -4.793 1 95.38 67 HIS A O 1
ATOM 520 N N . ILE A 1 68 ? -1.199 -14.961 -5.078 1 95.62 68 ILE A N 1
ATOM 521 C CA . ILE A 1 68 ? -0.582 -15.305 -3.801 1 95.62 68 ILE A CA 1
ATOM 522 C C . ILE A 1 68 ? 0.749 -16.016 -4.047 1 95.62 68 ILE A C 1
ATOM 524 O O . ILE A 1 68 ? 0.805 -17 -4.781 1 95.62 68 ILE A O 1
ATOM 528 N N . LEU A 1 69 ? 1.735 -15.445 -3.471 1 95.69 69 LEU A N 1
ATOM 529 C CA . LEU A 1 69 ? 3.07 -16.031 -3.51 1 95.69 69 LEU A CA 1
ATOM 530 C C . LEU A 1 69 ? 3.512 -16.469 -2.119 1 95.69 69 LEU A C 1
ATOM 532 O O . LEU A 1 69 ? 3.07 -15.914 -1.114 1 95.69 69 LEU A O 1
ATOM 536 N N . ASP A 1 70 ? 4.383 -17.453 -2.078 1 95.25 70 ASP A N 1
ATOM 537 C CA . ASP A 1 70 ? 5.02 -17.719 -0.792 1 95.25 70 ASP A CA 1
ATOM 538 C C . ASP A 1 70 ? 6.18 -16.766 -0.544 1 95.25 70 ASP A C 1
ATOM 540 O O . ASP A 1 70 ? 6.453 -15.891 -1.367 1 95.25 70 ASP A O 1
ATOM 544 N N . GLN A 1 71 ? 6.84 -16.891 0.576 1 94.25 71 GLN A N 1
ATOM 545 C CA . GLN A 1 71 ? 7.871 -15.961 1.013 1 94.25 71 GLN A CA 1
ATOM 546 C C . GLN A 1 71 ? 9.086 -16.016 0.093 1 94.25 71 GLN A C 1
ATOM 548 O O . GLN A 1 71 ? 9.922 -15.109 0.108 1 94.25 71 GLN A O 1
ATOM 553 N N . ASN A 1 72 ? 9.18 -17.062 -0.749 1 94.38 72 ASN A N 1
ATOM 554 C CA . ASN A 1 72 ? 10.32 -17.234 -1.649 1 94.38 72 ASN A CA 1
ATOM 555 C C . ASN A 1 72 ? 9.953 -16.859 -3.086 1 94.38 72 ASN A C 1
ATOM 557 O O . ASN A 1 72 ? 10.742 -17.078 -4.004 1 94.38 72 ASN A O 1
ATOM 561 N N . GLY A 1 73 ? 8.773 -16.359 -3.252 1 94.31 73 GLY A N 1
ATOM 562 C CA . GLY A 1 73 ? 8.383 -15.867 -4.562 1 94.31 73 GLY A CA 1
ATOM 563 C C . GLY A 1 73 ? 7.707 -16.922 -5.422 1 94.31 73 GLY A C 1
ATOM 564 O O . GLY A 1 73 ? 7.438 -16.688 -6.602 1 94.31 73 GLY A O 1
ATOM 565 N N . LYS A 1 74 ? 7.523 -18.062 -4.867 1 93.88 74 LYS A N 1
ATOM 566 C CA . LYS A 1 74 ? 6.797 -19.078 -5.605 1 93.88 74 LYS A CA 1
ATOM 567 C C . LYS A 1 74 ? 5.305 -18.766 -5.664 1 93.88 74 LYS A C 1
ATOM 569 O O . LYS A 1 74 ? 4.688 -18.469 -4.637 1 93.88 74 LYS A O 1
ATOM 574 N N . PHE A 1 75 ? 4.715 -18.906 -6.84 1 94.38 75 PHE A N 1
ATOM 575 C CA . PHE A 1 75 ? 3.279 -18.734 -7 1 94.38 75 PHE A CA 1
ATOM 576 C C . PHE A 1 75 ? 2.514 -19.891 -6.367 1 94.38 75 PHE A C 1
ATOM 578 O O . PHE A 1 75 ? 2.832 -21.062 -6.605 1 94.38 75 PHE A O 1
ATOM 585 N N . LEU A 1 76 ? 1.568 -19.5 -5.617 1 93.06 76 LEU A N 1
ATOM 586 C CA . LEU A 1 76 ? 0.78 -20.531 -4.953 1 93.06 76 LEU A CA 1
ATOM 587 C C . LEU A 1 76 ? -0.593 -20.672 -5.602 1 93.06 76 LEU A C 1
ATOM 589 O O . LEU A 1 76 ? -1.007 -21.766 -5.957 1 93.06 76 LEU A O 1
ATOM 593 N N . ARG A 1 77 ? -1.329 -19.5 -5.723 1 92 77 ARG A N 1
ATOM 594 C CA . ARG A 1 77 ? -2.674 -19.562 -6.289 1 92 77 ARG A CA 1
ATOM 595 C C . ARG A 1 77 ? -3.172 -18.172 -6.676 1 92 77 ARG A C 1
ATOM 597 O O . ARG A 1 77 ? -2.607 -17.156 -6.25 1 92 77 ARG A O 1
ATOM 604 N N . PHE A 1 78 ? -4.262 -18.234 -7.441 1 92.38 78 PHE A N 1
ATOM 605 C CA . PHE A 1 78 ? -5.066 -17.031 -7.676 1 92.38 78 PHE A CA 1
ATOM 606 C C . PHE A 1 78 ? -6.184 -16.922 -6.645 1 92.38 78 PHE A C 1
ATOM 608 O O . PHE A 1 78 ? -6.688 -17.938 -6.16 1 92.38 78 PHE A O 1
ATOM 615 N N . VAL A 1 79 ? -6.508 -15.711 -6.383 1 92.56 79 VAL A N 1
ATOM 616 C CA . VAL A 1 79 ? -7.719 -15.445 -5.613 1 92.56 79 VAL A CA 1
ATOM 617 C C . VAL A 1 79 ? -8.633 -14.508 -6.391 1 92.56 79 VAL A C 1
ATOM 619 O O . VAL A 1 79 ? -8.219 -13.414 -6.793 1 92.56 79 VAL A O 1
ATOM 622 N N . ASP A 1 80 ? -9.82 -14.969 -6.605 1 91.5 80 ASP A N 1
ATOM 623 C CA . ASP A 1 80 ? -10.844 -14.094 -7.156 1 91.5 80 ASP A CA 1
ATOM 624 C C . ASP A 1 80 ? -11.438 -13.188 -6.07 1 91.5 80 ASP A C 1
ATOM 626 O O . ASP A 1 80 ? -12.086 -13.672 -5.141 1 91.5 80 ASP A O 1
ATOM 630 N N . CYS A 1 81 ? -11.172 -11.914 -6.184 1 90.69 81 CYS A N 1
ATOM 631 C CA . CYS A 1 81 ? -11.648 -11.008 -5.148 1 90.69 81 CYS A CA 1
ATOM 632 C C . CYS A 1 81 ? -13.039 -10.484 -5.484 1 90.69 81 CYS A C 1
ATOM 634 O O . CYS A 1 81 ? -13.68 -9.836 -4.656 1 90.69 81 CYS A O 1
ATOM 636 N N . GLY A 1 82 ? -13.555 -10.75 -6.676 1 92.62 82 GLY A N 1
ATOM 637 C CA . GLY A 1 82 ? -14.906 -10.367 -7.062 1 92.62 82 GLY A CA 1
ATOM 638 C C . GLY A 1 82 ? -15.039 -8.883 -7.34 1 92.62 82 GLY A C 1
ATOM 639 O O . GLY A 1 82 ? -16.141 -8.328 -7.242 1 92.62 82 GLY A O 1
ATOM 640 N N . LEU A 1 83 ? -14.031 -8.18 -7.5 1 94.25 83 LEU A N 1
ATOM 641 C CA . LEU A 1 83 ? -14.016 -6.75 -7.801 1 94.25 83 LEU A CA 1
ATOM 642 C C . LEU A 1 83 ? -13.352 -6.48 -9.148 1 94.25 83 LEU A C 1
ATOM 644 O O . LEU A 1 83 ? -12.422 -7.195 -9.539 1 94.25 83 LEU A O 1
ATOM 648 N N . LEU A 1 84 ? -13.844 -5.5 -9.789 1 94.62 84 LEU A N 1
ATOM 649 C CA . LEU A 1 84 ? -13.188 -5.039 -11.008 1 94.62 84 LEU A CA 1
ATOM 650 C C . LEU A 1 84 ? -12.109 -4.012 -10.688 1 94.62 84 LEU A C 1
ATOM 652 O O . LEU A 1 84 ? -12.312 -3.125 -9.852 1 94.62 84 LEU A O 1
ATOM 656 N N . TYR A 1 85 ? -10.906 -4.199 -11.344 1 95.25 85 TYR A N 1
ATOM 657 C CA . TYR A 1 85 ? -9.758 -3.305 -11.219 1 95.25 85 TYR A CA 1
ATOM 658 C C . TYR A 1 85 ? -9.344 -3.154 -9.758 1 95.25 85 TYR A C 1
ATOM 660 O O . TYR A 1 85 ? -9.289 -2.039 -9.234 1 95.25 85 TYR A O 1
ATOM 668 N N . PRO A 1 86 ? -9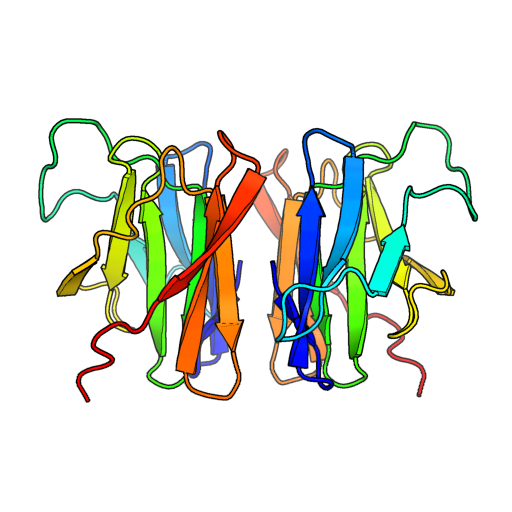.07 -4.34 -9.109 1 95.69 86 PRO A N 1
ATOM 669 C CA . PRO A 1 86 ? -8.594 -4.254 -7.727 1 95.69 86 PRO A CA 1
ATOM 670 C C . PRO A 1 86 ? -7.262 -3.516 -7.605 1 95.69 86 PRO A C 1
ATOM 672 O O . PRO A 1 86 ? -6.371 -3.695 -8.438 1 95.69 86 PRO A O 1
ATOM 675 N N . LEU A 1 87 ? -7.133 -2.621 -6.582 1 94.69 87 LEU A N 1
ATOM 676 C CA . LEU A 1 87 ? -5.953 -1.783 -6.402 1 94.69 87 LEU A CA 1
ATOM 677 C C . LEU A 1 87 ? -5.41 -1.906 -4.984 1 94.69 87 LEU A C 1
ATOM 679 O O . LEU A 1 87 ? -4.539 -2.738 -4.719 1 94.69 87 LEU A O 1
ATOM 683 N N . GLY A 1 88 ? -5.996 -1.289 -3.957 1 95.12 88 GLY A N 1
ATOM 684 C CA . GLY A 1 88 ? -5.523 -1.247 -2.58 1 95.12 88 GLY A CA 1
ATOM 685 C C . GLY A 1 88 ? -5.715 -2.559 -1.844 1 95.12 88 GLY A C 1
ATOM 686 O O . GLY A 1 88 ? -6.727 -3.238 -2.027 1 95.12 88 GLY A O 1
ATOM 687 N N . LEU A 1 89 ? -4.762 -2.893 -1 1 96.94 89 LEU A N 1
ATOM 688 C CA . LEU A 1 89 ? -4.785 -4.121 -0.211 1 96.94 89 LEU A CA 1
ATOM 689 C C . LEU A 1 89 ? -4.375 -3.846 1.231 1 96.94 89 LEU A C 1
ATOM 691 O O . LEU A 1 89 ? -3.508 -3.004 1.486 1 96.94 89 LEU A O 1
ATOM 695 N N . SER A 1 90 ? -4.941 -4.578 2.086 1 96.12 90 SER A N 1
ATOM 696 C CA . SER A 1 90 ? -4.477 -4.66 3.467 1 96.12 90 SER A CA 1
ATOM 697 C C . SER A 1 90 ? -4.938 -5.953 4.129 1 96.12 90 SER A C 1
ATOM 699 O O . SER A 1 90 ? -5.992 -6.488 3.791 1 96.12 90 SER A O 1
ATOM 701 N N . VAL A 1 91 ? -4.176 -6.434 4.977 1 94.25 91 VAL A N 1
ATOM 702 C CA . VAL A 1 91 ? -4.566 -7.551 5.828 1 94.25 91 VAL A CA 1
ATOM 703 C C . VAL A 1 91 ? -4.777 -7.059 7.258 1 94.25 91 VAL A C 1
ATOM 705 O O . VAL A 1 91 ? -3.912 -6.387 7.824 1 94.25 91 VAL A O 1
ATOM 708 N N . ASP A 1 92 ? -5.902 -7.492 7.746 1 91.06 92 ASP A N 1
ATOM 709 C CA . ASP A 1 92 ? -6.164 -7.008 9.102 1 91.06 92 ASP A CA 1
ATOM 710 C C . ASP A 1 92 ? -5.633 -7.984 10.141 1 91.06 92 ASP A C 1
ATOM 712 O O . ASP A 1 92 ? -5.043 -9.008 9.797 1 91.06 92 ASP A O 1
ATOM 716 N N . SER A 1 93 ? -5.828 -7.617 11.406 1 89.06 93 SER A N 1
ATOM 717 C CA . SER A 1 93 ? -5.25 -8.383 12.508 1 89.06 93 SER A CA 1
ATOM 718 C C . SER A 1 93 ? -5.898 -9.758 12.625 1 89.06 93 SER A C 1
ATOM 720 O O . SER A 1 93 ? -5.363 -10.648 13.297 1 89.06 93 SER A O 1
ATOM 722 N N . GLU A 1 94 ? -7.047 -9.984 12.047 1 88.56 94 GLU A N 1
ATOM 723 C CA . GLU A 1 94 ? -7.727 -11.273 12.078 1 88.56 94 GLU A CA 1
ATOM 724 C C . GLU A 1 94 ? -7.34 -12.125 10.875 1 88.56 94 GLU A C 1
ATOM 726 O O . GLU A 1 94 ? -7.816 -13.258 10.727 1 88.56 94 GLU A O 1
ATOM 731 N N . GLY A 1 95 ? -6.527 -11.555 10.016 1 89.44 95 GLY A N 1
ATOM 732 C CA . GLY A 1 95 ? -6.066 -12.297 8.852 1 89.44 95 GLY A CA 1
ATOM 733 C C . GLY A 1 95 ? -6.992 -12.156 7.656 1 89.44 95 GLY A C 1
ATOM 734 O O . GLY A 1 95 ? -6.871 -12.906 6.684 1 89.44 95 GLY A O 1
ATOM 735 N N . ARG A 1 96 ? -7.957 -11.312 7.754 1 91.88 96 ARG A N 1
ATOM 736 C CA . ARG A 1 96 ? -8.836 -11.055 6.617 1 91.88 96 ARG A CA 1
ATOM 737 C C . ARG A 1 96 ? -8.203 -10.07 5.645 1 91.88 96 ARG A C 1
ATOM 739 O O . ARG A 1 96 ? -7.504 -9.141 6.059 1 91.88 96 ARG A O 1
ATOM 746 N N . LEU A 1 97 ? -8.508 -10.25 4.41 1 95.25 97 LEU A N 1
ATOM 747 C CA . LEU A 1 97 ? -7.961 -9.406 3.352 1 95.25 97 LEU A CA 1
ATOM 748 C C . LEU A 1 97 ? -8.961 -8.336 2.934 1 95.25 97 LEU A C 1
ATOM 750 O O . LEU A 1 97 ? -10.109 -8.648 2.596 1 95.25 97 LEU A O 1
ATOM 754 N N . TRP A 1 98 ? -8.578 -7.137 3.057 1 95 98 TRP A N 1
ATOM 755 C CA . TRP A 1 98 ? -9.336 -6 2.545 1 95 98 TRP A CA 1
ATOM 756 C C . TRP A 1 98 ? -8.852 -5.605 1.152 1 95 98 TRP A C 1
ATOM 758 O O . TRP A 1 98 ? -7.656 -5.43 0.93 1 95 98 TRP A O 1
ATOM 768 N N . VAL A 1 99 ? -9.805 -5.531 0.226 1 96.31 99 VAL A N 1
ATOM 769 C CA . VAL A 1 99 ? -9.477 -5.199 -1.156 1 96.31 99 VAL A CA 1
ATOM 770 C C . VAL A 1 99 ? -10.32 -4.016 -1.619 1 96.31 99 VAL A C 1
ATOM 772 O O . VAL A 1 99 ? -11.539 -4.012 -1.438 1 96.31 99 VAL A O 1
ATOM 775 N N . GLY A 1 100 ? -9.688 -3.018 -2.209 1 94.81 100 GLY A N 1
ATOM 776 C CA . GLY A 1 100 ? -10.383 -1.875 -2.777 1 94.81 100 GLY A CA 1
ATOM 777 C C . GLY A 1 100 ? -10.398 -1.88 -4.297 1 94.81 100 GLY A C 1
ATOM 778 O O . GLY A 1 100 ? -9.406 -2.25 -4.93 1 94.81 100 GLY A O 1
ATOM 779 N N . SER A 1 101 ? -11.508 -1.43 -4.805 1 93.38 101 SER A N 1
ATOM 780 C CA . SER A 1 101 ? -11.656 -1.351 -6.254 1 93.38 101 SER A CA 1
ATOM 781 C C . SER A 1 101 ? -11.477 0.079 -6.75 1 93.38 101 SER A C 1
ATOM 783 O O . SER A 1 101 ? -12.102 1.008 -6.234 1 93.38 101 SER A O 1
ATOM 785 N N . TRP A 1 102 ? -10.695 0.234 -7.727 1 87.94 102 TRP A N 1
ATOM 786 C CA . TRP A 1 102 ? -10.523 1.529 -8.375 1 87.94 102 TRP A CA 1
ATOM 787 C C . TRP A 1 102 ? -11.773 1.913 -9.164 1 87.94 102 TRP A C 1
ATOM 789 O O . TRP A 1 102 ? -12.148 3.088 -9.211 1 87.94 102 TRP A O 1
ATOM 799 N N . LYS A 1 103 ? -12.336 0.961 -9.719 1 86.94 103 LYS A N 1
ATOM 800 C CA . LYS A 1 103 ? -13.469 1.196 -10.609 1 86.94 103 LYS A CA 1
ATOM 801 C C . LYS A 1 103 ? -14.695 1.669 -9.828 1 86.94 103 LYS A C 1
ATOM 803 O O . LYS A 1 103 ? -15.266 2.717 -10.133 1 86.94 103 LYS A O 1
ATOM 808 N N . SER A 1 104 ? -15.125 0.903 -8.875 1 87.75 104 SER A N 1
ATOM 809 C CA . SER A 1 104 ? -16.391 1.145 -8.18 1 87.75 104 SER A CA 1
ATOM 810 C C . SER A 1 104 ? -16.172 1.956 -6.91 1 87.75 104 SER A C 1
ATOM 812 O O . SER A 1 104 ? -17.125 2.498 -6.348 1 87.75 104 SER A O 1
ATOM 814 N N . GLY A 1 105 ? -14.969 1.985 -6.426 1 86.31 105 GLY A N 1
ATOM 815 C CA . GLY A 1 105 ? -14.727 2.602 -5.129 1 86.31 105 GLY A CA 1
ATOM 816 C C . GLY A 1 105 ? -15.148 1.728 -3.967 1 86.31 105 GLY A C 1
ATOM 817 O O . GLY A 1 105 ? -15.07 2.145 -2.809 1 86.31 105 GLY A O 1
ATOM 818 N N . GLU A 1 106 ? -15.562 0.532 -4.301 1 89.81 106 GLU A N 1
ATOM 819 C CA . GLU A 1 106 ? -15.984 -0.401 -3.26 1 89.81 106 GLU A CA 1
ATOM 820 C C . GLU A 1 106 ? -14.781 -1.021 -2.555 1 89.81 106 GLU A C 1
ATOM 822 O O . GLU A 1 106 ? -13.703 -1.153 -3.148 1 89.81 106 GLU A O 1
ATOM 827 N N . ILE A 1 107 ? -14.984 -1.296 -1.316 1 92.62 107 ILE A N 1
ATOM 828 C CA . ILE A 1 107 ? -14.047 -2.096 -0.541 1 92.62 107 ILE A CA 1
ATOM 829 C C . ILE A 1 107 ? -14.711 -3.4 -0.107 1 92.62 107 ILE A C 1
ATOM 831 O O . ILE A 1 107 ? -15.844 -3.393 0.39 1 92.62 107 ILE A O 1
ATOM 835 N N . LYS A 1 108 ? -13.992 -4.473 -0.332 1 93.44 108 LYS A N 1
ATOM 836 C CA . LYS A 1 108 ? -14.492 -5.789 0.058 1 93.44 108 LYS A CA 1
ATOM 837 C C . LYS A 1 108 ? -13.523 -6.477 1.023 1 93.44 108 LYS A C 1
ATOM 839 O O . LYS A 1 108 ? -12.312 -6.332 0.902 1 93.44 108 LYS A O 1
ATOM 844 N N . VAL A 1 109 ? -14.133 -7.215 1.956 1 93.38 109 VAL A N 1
ATOM 845 C CA . VAL A 1 109 ? -13.352 -8.055 2.857 1 93.38 109 VAL A CA 1
ATOM 846 C C . VAL A 1 109 ? -13.5 -9.523 2.455 1 93.38 109 VAL A C 1
ATOM 848 O O . VAL A 1 109 ? -14.617 -10.023 2.316 1 93.38 109 VAL A O 1
ATOM 851 N N . ILE A 1 110 ? -12.367 -10.148 2.252 1 91.75 110 ILE A N 1
ATOM 852 C CA . ILE A 1 110 ? -12.414 -11.531 1.777 1 91.75 110 ILE A CA 1
ATOM 853 C C . ILE A 1 110 ? -11.602 -12.422 2.717 1 91.75 110 ILE A C 1
ATOM 855 O O . ILE A 1 110 ? -10.602 -11.992 3.291 1 91.75 110 ILE A O 1
ATOM 859 N N . GLU A 1 111 ? -12.227 -13.586 2.906 1 88.12 111 GLU A N 1
ATOM 860 C CA . GLU A 1 111 ? -11.461 -14.648 3.537 1 88.12 111 GLU A CA 1
ATOM 861 C C . GLU A 1 111 ? -10.703 -15.469 2.5 1 88.12 111 GLU A C 1
ATOM 863 O O . GLU A 1 111 ? -11.25 -15.828 1.459 1 88.12 111 GLU A O 1
ATOM 868 N N . TYR A 1 112 ? -9.469 -15.5 2.605 1 80.81 112 TYR A N 1
ATOM 869 C CA . TYR A 1 112 ? -8.672 -16.281 1.661 1 80.81 112 TYR A CA 1
ATOM 870 C C . TYR A 1 112 ? -7.875 -17.359 2.381 1 80.81 112 TYR A C 1
ATOM 872 O O . TYR A 1 112 ? -7.66 -17.281 3.592 1 80.81 112 TYR A O 1
ATOM 880 N N . LEU A 1 113 ? -7.824 -18.5 1.725 1 69.81 113 LEU A N 1
ATOM 881 C CA . LEU A 1 113 ? -7.145 -19.625 2.354 1 69.81 113 LEU A CA 1
ATOM 882 C C . LEU A 1 113 ? -5.699 -19.266 2.691 1 69.81 113 LEU A C 1
ATOM 884 O O . LEU A 1 113 ? -4.941 -18.844 1.816 1 69.81 113 LEU A O 1
ATOM 888 N N . GLN A 1 114 ? -5.465 -18.938 3.916 1 66.69 114 GLN A N 1
ATOM 889 C CA . GLN A 1 114 ? -4.094 -18.781 4.395 1 66.69 114 GLN A CA 1
ATOM 890 C C . GLN A 1 114 ? -3.486 -20.125 4.773 1 66.69 114 GLN A C 1
ATOM 892 O O . GLN A 1 114 ? -3.781 -20.672 5.844 1 66.69 114 GLN A O 1
ATOM 897 N N . ASN A 1 115 ? -3.658 -21.109 3.812 1 59.38 115 ASN A N 1
ATOM 898 C CA . ASN A 1 115 ? -3.248 -22.453 4.172 1 59.38 115 ASN A CA 1
ATOM 899 C C . ASN A 1 115 ? -1.819 -22.484 4.703 1 59.38 115 ASN A C 1
ATOM 901 O O . ASN A 1 115 ? -0.915 -21.906 4.098 1 59.38 115 ASN A O 1
ATOM 905 N N . LYS A 1 116 ? -1.68 -22.766 6.07 1 45.69 116 LYS A N 1
ATOM 906 C CA . LYS A 1 116 ? -0.412 -23.109 6.707 1 45.69 116 LYS A CA 1
ATOM 907 C C . LYS A 1 116 ? 0.186 -24.375 6.082 1 45.69 116 LYS A C 1
ATOM 909 O O . LYS A 1 116 ? -0.541 -25.297 5.734 1 45.69 116 LYS A O 1
ATOM 914 N N . MET B 1 1 ? -3.619 0.971 1.015 1 96.75 1 MET B N 1
ATOM 915 C CA . MET B 1 1 ? -4.434 0.802 2.215 1 96.75 1 MET B CA 1
ATOM 916 C C . MET B 1 1 ? -3.596 0.266 3.369 1 96.75 1 MET B C 1
ATOM 918 O O . MET B 1 1 ? -2.562 -0.369 3.15 1 96.75 1 MET B O 1
ATOM 922 N N . SER B 1 2 ? -4.094 0.555 4.574 1 96.94 2 SER B N 1
ATOM 923 C CA . SER B 1 2 ? -3.424 0.077 5.777 1 96.94 2 SER B CA 1
ATOM 924 C C . SER B 1 2 ? -4.383 0.038 6.965 1 96.94 2 SER B C 1
ATOM 926 O O . SER B 1 2 ? -5.227 0.922 7.117 1 96.94 2 SER B O 1
ATOM 928 N N . GLU B 1 3 ? -4.262 -0.964 7.723 1 95.31 3 GLU B N 1
ATOM 929 C CA . GLU B 1 3 ? -5.047 -1.036 8.953 1 95.31 3 GLU B CA 1
ATOM 930 C C . GLU B 1 3 ? -4.285 -0.431 10.133 1 95.31 3 GLU B C 1
ATOM 932 O O . GLU B 1 3 ? -3.1 -0.712 10.32 1 95.31 3 GLU B O 1
ATOM 937 N N . ASN B 1 4 ? -4.992 0.38 10.898 1 94.62 4 ASN B N 1
ATOM 938 C CA . ASN B 1 4 ? -4.34 0.938 12.078 1 94.62 4 ASN B CA 1
ATOM 939 C C . ASN B 1 4 ? -4.621 0.101 13.32 1 94.62 4 ASN B C 1
ATOM 941 O O . ASN B 1 4 ? -5.277 -0.938 13.242 1 94.62 4 ASN B O 1
ATOM 945 N N . ASN B 1 5 ? -4.109 0.57 14.453 1 92.69 5 ASN B N 1
ATOM 946 C CA . ASN B 1 5 ? -4.168 -0.238 15.664 1 92.69 5 ASN B CA 1
ATOM 947 C C . ASN B 1 5 ? -5.578 -0.291 16.234 1 92.69 5 ASN B C 1
ATOM 949 O O . ASN B 1 5 ? -5.879 -1.139 17.078 1 92.69 5 ASN B O 1
ATOM 953 N N . ASN B 1 6 ? -6.465 0.564 15.844 1 92.06 6 ASN B N 1
ATOM 954 C CA . ASN B 1 6 ? -7.859 0.557 16.266 1 92.06 6 ASN B CA 1
ATOM 955 C C . ASN B 1 6 ? -8.703 -0.366 15.398 1 92.06 6 ASN B C 1
ATOM 957 O O . ASN B 1 6 ? -9.906 -0.527 15.641 1 92.06 6 ASN B O 1
ATOM 961 N N . GLY B 1 7 ? -8.078 -0.915 14.406 1 93.62 7 GLY B N 1
ATOM 962 C CA . GLY B 1 7 ? -8.797 -1.781 13.484 1 93.62 7 GLY B CA 1
ATOM 963 C C . GLY B 1 7 ? -9.43 -1.03 12.328 1 93.62 7 GLY B C 1
ATOM 964 O O . GLY B 1 7 ? -10.156 -1.616 11.531 1 93.62 7 GLY B O 1
ATOM 965 N N . ASP B 1 8 ? -9.172 0.264 12.289 1 95.44 8 ASP B N 1
ATOM 966 C CA . ASP B 1 8 ? -9.672 1.032 11.148 1 95.44 8 ASP B CA 1
ATOM 967 C C . ASP B 1 8 ? -8.82 0.791 9.906 1 95.44 8 ASP B C 1
ATOM 969 O O . ASP B 1 8 ? -7.625 0.495 10.016 1 95.44 8 ASP B O 1
ATOM 973 N N . VAL B 1 9 ? -9.484 0.938 8.805 1 95.25 9 VAL B N 1
ATOM 974 C CA . VAL B 1 9 ? -8.766 0.835 7.539 1 95.25 9 VAL B CA 1
ATOM 975 C C . VAL B 1 9 ? -8.578 2.227 6.941 1 95.25 9 VAL B C 1
ATOM 977 O O . VAL B 1 9 ? -9.539 2.977 6.77 1 95.25 9 VAL B O 1
ATOM 980 N N . CYS B 1 10 ? -7.336 2.564 6.703 1 97.88 10 CYS B N 1
ATOM 981 C CA . CYS B 1 10 ? -6.953 3.834 6.098 1 97.88 10 CYS B CA 1
ATOM 982 C C . CYS B 1 10 ? -6.734 3.68 4.598 1 97.88 10 CYS B C 1
ATOM 984 O O . CYS B 1 10 ? -5.926 2.855 4.168 1 97.88 10 CYS B O 1
ATOM 986 N N . VAL B 1 11 ? -7.426 4.5 3.854 1 97 11 VAL B N 1
ATOM 987 C CA . VAL B 1 11 ? -7.422 4.355 2.402 1 97 11 VAL B CA 1
ATOM 988 C C . VAL B 1 11 ? -6.961 5.656 1.752 1 97 11 VAL B C 1
ATOM 990 O O . VAL B 1 11 ? -7.449 6.738 2.096 1 97 11 VAL B O 1
ATOM 993 N N . SER B 1 12 ? -5.98 5.516 0.897 1 96.12 12 SER B N 1
ATOM 994 C CA . SER B 1 12 ? -5.652 6.625 0.007 1 96.12 12 SER B CA 1
ATOM 995 C C . SER B 1 12 ? -6.488 6.578 -1.268 1 96.12 12 SER B C 1
ATOM 997 O O . SER B 1 12 ? -6.312 5.684 -2.1 1 96.12 12 SER B O 1
ATOM 999 N N . ASP B 1 13 ? -7.43 7.512 -1.39 1 92.56 13 ASP B N 1
ATOM 1000 C CA . ASP B 1 13 ? -8.219 7.633 -2.611 1 92.56 13 ASP B CA 1
ATOM 1001 C C . ASP B 1 13 ? -7.516 8.523 -3.633 1 92.56 13 ASP B C 1
ATOM 1003 O O . ASP B 1 13 ? -7.633 9.75 -3.576 1 92.56 13 ASP B O 1
ATOM 1007 N N . VAL B 1 14 ? -6.883 7.941 -4.594 1 88.94 14 VAL B N 1
ATOM 1008 C CA . VAL B 1 14 ? -6.012 8.648 -5.527 1 88.94 14 VAL B CA 1
ATOM 1009 C C . VAL B 1 14 ? -6.852 9.508 -6.469 1 88.94 14 VAL B C 1
ATOM 1011 O O . VAL B 1 14 ? -6.367 10.516 -6.992 1 88.94 14 VAL B O 1
ATOM 1014 N N . TYR B 1 15 ? -8.016 9.094 -6.746 1 88.19 15 TYR B N 1
ATOM 1015 C CA . TYR B 1 15 ? -8.875 9.859 -7.645 1 88.19 15 TYR B CA 1
ATOM 1016 C C . TYR B 1 15 ? -9.328 11.156 -6.988 1 88.19 15 TYR B C 1
ATOM 1018 O O . TYR B 1 15 ? -9.25 12.227 -7.598 1 88.19 15 TYR B O 1
ATOM 1026 N N . ALA B 1 16 ? -9.82 11.031 -5.789 1 91.94 16 ALA B N 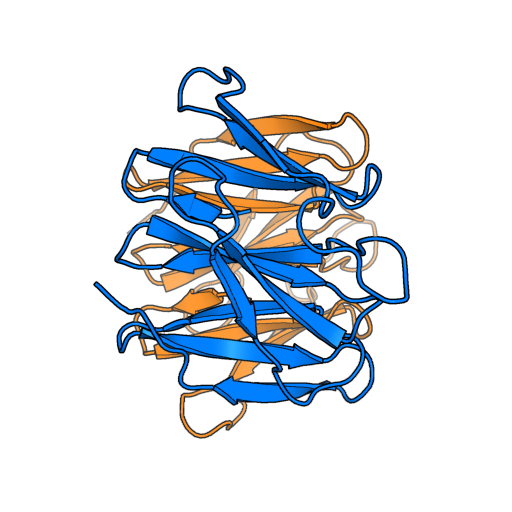1
ATOM 1027 C CA . ALA B 1 16 ? -10.336 12.195 -5.082 1 91.94 16 ALA B CA 1
ATOM 1028 C C . ALA B 1 16 ? -9.211 12.945 -4.363 1 91.94 16 ALA B C 1
ATOM 1030 O O . ALA B 1 16 ? -9.406 14.07 -3.896 1 91.94 16 ALA B O 1
ATOM 1031 N N . ASN B 1 17 ? -8.055 12.383 -4.332 1 93.56 17 ASN B N 1
ATOM 1032 C CA . ASN B 1 17 ? -6.91 12.93 -3.609 1 93.56 17 ASN B CA 1
ATOM 1033 C C . ASN B 1 17 ? -7.25 13.211 -2.148 1 93.56 17 ASN B C 1
ATOM 1035 O O . ASN B 1 17 ? -7 14.305 -1.647 1 93.56 17 ASN B O 1
ATOM 1039 N N . ILE B 1 18 ? -7.84 12.266 -1.531 1 95.12 18 ILE B N 1
ATOM 1040 C CA . ILE B 1 18 ? -8.148 12.344 -0.108 1 95.12 18 ILE B CA 1
ATOM 1041 C C . ILE B 1 18 ? -7.762 11.031 0.578 1 95.12 18 ILE B C 1
ATOM 1043 O O . ILE B 1 18 ? -7.641 9.992 -0.076 1 95.12 18 ILE B O 1
ATOM 1047 N N . VAL B 1 19 ? -7.562 11.141 1.851 1 96.94 19 VAL B N 1
ATOM 1048 C CA . VAL B 1 19 ? -7.516 9.977 2.725 1 96.94 19 VAL B CA 1
ATOM 1049 C C . VAL B 1 19 ? -8.898 9.711 3.318 1 96.94 19 VAL B C 1
ATOM 1051 O O . VAL B 1 19 ? -9.547 10.641 3.814 1 96.94 19 VAL B O 1
ATOM 1054 N N . VAL B 1 20 ? -9.328 8.516 3.24 1 96.81 20 VAL B N 1
ATOM 1055 C CA . VAL B 1 20 ? -10.57 8.109 3.893 1 96.81 20 VAL B CA 1
ATOM 1056 C C . VAL B 1 20 ? -10.281 7.008 4.91 1 96.81 20 VAL B C 1
ATOM 1058 O O . VAL B 1 20 ? -9.633 6.008 4.586 1 96.81 20 VAL B O 1
ATOM 1061 N N . VAL B 1 21 ? -10.719 7.203 6.105 1 97.5 21 VAL B N 1
ATOM 1062 C CA . VAL B 1 21 ? -10.562 6.184 7.137 1 97.5 21 VAL B CA 1
ATOM 1063 C C . VAL B 1 21 ? -11.93 5.613 7.516 1 97.5 21 VAL B C 1
ATOM 1065 O O . VAL B 1 21 ? -12.852 6.363 7.828 1 97.5 21 VAL B O 1
ATOM 1068 N N . VAL B 1 22 ? -12.008 4.277 7.492 1 95.25 22 VAL B N 1
ATOM 1069 C CA . VAL B 1 22 ? -13.273 3.607 7.781 1 95.25 22 VAL B CA 1
ATOM 1070 C C . VAL B 1 22 ? -13.078 2.615 8.922 1 95.25 22 VAL B C 1
ATOM 1072 O O . VAL B 1 22 ? -12.008 2.027 9.07 1 95.25 22 VAL B O 1
ATOM 1075 N N . ASP B 1 23 ? -14.102 2.43 9.711 1 94.19 23 ASP B N 1
ATOM 1076 C CA . ASP B 1 23 ? -14.023 1.419 10.758 1 94.19 23 ASP B CA 1
ATOM 1077 C C . ASP B 1 23 ? -14.398 0.039 10.227 1 94.19 23 ASP B C 1
ATOM 1079 O O . ASP B 1 23 ? -14.617 -0.127 9.023 1 94.19 23 ASP B O 1
ATOM 1083 N N . GLN B 1 24 ? -14.414 -0.945 11.062 1 89.88 24 GLN B N 1
ATOM 1084 C CA . GLN B 1 24 ? -14.609 -2.33 10.648 1 89.88 24 GLN B CA 1
ATOM 1085 C C . GLN B 1 24 ? -16.031 -2.557 10.125 1 89.88 24 GLN B C 1
ATOM 1087 O O . GLN B 1 24 ? -16.297 -3.574 9.484 1 89.88 24 GLN B O 1
ATOM 1092 N N . THR B 1 25 ? -16.922 -1.589 10.383 1 89.5 25 THR B N 1
ATOM 1093 C CA . THR B 1 25 ? -18.297 -1.706 9.906 1 89.5 25 THR B CA 1
ATOM 1094 C C . THR B 1 25 ? -18.469 -1.005 8.562 1 89.5 25 THR B C 1
ATOM 1096 O O . THR B 1 25 ? -19.531 -1.085 7.941 1 89.5 25 THR B O 1
ATOM 1099 N N . GLY B 1 26 ? -17.453 -0.34 8.164 1 87.62 26 GLY B N 1
ATOM 1100 C CA . GLY B 1 26 ? -17.516 0.377 6.898 1 87.62 26 GLY B CA 1
ATOM 1101 C C . GLY B 1 26 ? -17.922 1.832 7.059 1 87.62 26 GLY B C 1
ATOM 1102 O O . GLY B 1 26 ? -18.016 2.564 6.07 1 87.62 26 GLY B O 1
ATOM 1103 N N . ARG B 1 27 ? -18.078 2.232 8.258 1 94.56 27 ARG B N 1
ATOM 1104 C CA . ARG B 1 27 ? -18.422 3.629 8.5 1 94.56 27 ARG B CA 1
ATOM 1105 C C . ARG B 1 27 ? -17.188 4.523 8.398 1 94.56 27 ARG B C 1
ATOM 1107 O O . ARG B 1 27 ? -16.141 4.207 8.945 1 94.56 27 ARG B O 1
ATOM 1114 N N . VAL B 1 28 ? -17.484 5.656 7.734 1 96.12 28 VAL B N 1
ATOM 1115 C CA . VAL B 1 28 ? -16.406 6.617 7.594 1 96.12 28 VAL B CA 1
ATOM 1116 C C . VAL B 1 28 ? -16.172 7.332 8.922 1 96.12 28 VAL B C 1
ATOM 1118 O O . VAL B 1 28 ? -17.094 7.914 9.492 1 96.12 28 VAL B O 1
ATOM 1121 N N . ARG B 1 29 ? -14.922 7.254 9.359 1 97.31 29 ARG B N 1
ATOM 1122 C CA . ARG B 1 29 ? -14.547 7.969 10.57 1 97.31 29 ARG B CA 1
ATOM 1123 C C . ARG B 1 29 ? -14.172 9.414 10.258 1 97.31 29 ARG B C 1
ATOM 1125 O O . ARG B 1 29 ? -14.633 10.336 10.938 1 97.31 29 ARG B O 1
ATOM 1132 N N . PHE B 1 30 ? -13.32 9.648 9.328 1 97.19 30 PHE B N 1
ATOM 1133 C CA . PHE B 1 30 ? -12.953 10.992 8.891 1 97.19 30 PHE B CA 1
ATOM 1134 C C . PHE B 1 30 ? -12.328 10.953 7.5 1 97.19 30 PHE B C 1
ATOM 1136 O O . PHE B 1 30 ? -12.055 9.875 6.965 1 97.19 30 PHE B O 1
ATOM 1143 N N . ARG B 1 31 ? -12.203 12.109 6.965 1 96.5 31 ARG B N 1
ATOM 1144 C CA . ARG B 1 31 ? -11.516 12.359 5.707 1 96.5 31 ARG B CA 1
ATOM 1145 C C . ARG B 1 31 ? -10.438 13.43 5.875 1 96.5 31 ARG B C 1
ATOM 1147 O O . ARG B 1 31 ? -10.578 14.336 6.703 1 96.5 31 ARG B O 1
ATOM 1154 N N . TYR B 1 32 ? -9.375 13.242 5.199 1 96.19 32 TYR B N 1
ATOM 1155 C CA . TYR B 1 32 ? -8.297 14.211 5.16 1 96.19 32 TYR B CA 1
ATOM 1156 C C . TYR B 1 32 ? -7.977 14.617 3.725 1 96.19 32 TYR B C 1
ATOM 1158 O O . TYR B 1 32 ? -7.684 13.766 2.883 1 96.19 32 TYR B O 1
ATOM 1166 N N . ASP B 1 33 ? -8.023 15.945 3.406 1 93.81 33 ASP B N 1
ATOM 1167 C CA . ASP B 1 33 ? -7.871 16.406 2.031 1 93.81 33 ASP B CA 1
ATOM 1168 C C . ASP B 1 33 ? -6.582 17.219 1.866 1 93.81 33 ASP B C 1
ATOM 1170 O O . ASP B 1 33 ? -6.426 17.953 0.89 1 93.81 33 ASP B O 1
ATOM 1174 N N . GLY B 1 34 ? -5.719 17.094 2.768 1 92.19 34 GLY B N 1
ATOM 1175 C CA . GLY B 1 34 ? -4.434 17.781 2.654 1 92.19 34 GLY B CA 1
ATOM 1176 C C . GLY B 1 34 ? -4.473 19.219 3.135 1 92.19 34 GLY B C 1
ATOM 1177 O O . GLY B 1 34 ? -3.473 19.938 3.051 1 92.19 34 GLY B O 1
ATOM 1178 N N . THR B 1 35 ? -5.477 19.828 3.535 1 75.31 35 THR B N 1
ATOM 1179 C CA . THR B 1 35 ? -5.746 21.25 3.635 1 75.31 35 THR B CA 1
ATOM 1180 C C . THR B 1 35 ? -5.012 21.859 4.828 1 75.31 35 THR B C 1
ATOM 1182 O O . THR B 1 35 ? -4.535 22.984 4.762 1 75.31 35 THR B O 1
ATOM 1185 N N . PRO B 1 36 ? -5.094 21.234 6 1 61.25 36 PRO B N 1
ATOM 1186 C CA . PRO B 1 36 ? -4.605 22.078 7.094 1 61.25 36 PRO B CA 1
ATOM 1187 C C . PRO B 1 36 ? -3.217 22.656 6.82 1 61.25 36 PRO B C 1
ATOM 1189 O O . PRO B 1 36 ? -2.83 23.656 7.422 1 61.25 36 PRO B O 1
ATOM 1192 N N . ASP B 1 37 ? -2.367 22.031 6.012 1 61.03 37 ASP B N 1
ATOM 1193 C CA . ASP B 1 37 ? -1.081 22.672 5.773 1 61.03 37 ASP B CA 1
ATOM 1194 C C . ASP B 1 37 ? -0.725 22.656 4.285 1 61.03 37 ASP B C 1
ATOM 1196 O O . ASP B 1 37 ? -0.31 21.625 3.756 1 61.03 37 ASP B O 1
ATOM 1200 N N . ARG B 1 38 ? -1.32 23.75 3.646 1 63.56 38 ARG B N 1
ATOM 1201 C CA . ARG B 1 38 ? -1.231 23.828 2.191 1 63.56 38 ARG B CA 1
ATOM 1202 C C . ARG B 1 38 ? 0.209 24.047 1.742 1 63.56 38 ARG B C 1
ATOM 1204 O O . ARG B 1 38 ? 0.954 24.797 2.369 1 63.56 38 ARG B O 1
ATOM 1211 N N . ARG B 1 39 ? 0.655 23.109 1.006 1 76.5 39 ARG B N 1
ATOM 1212 C CA . ARG B 1 39 ? 1.918 23.234 0.284 1 76.5 39 ARG B CA 1
ATOM 1213 C C . ARG B 1 39 ? 1.711 23.891 -1.074 1 76.5 39 ARG B C 1
ATOM 1215 O O . ARG B 1 39 ? 0.636 24.422 -1.354 1 76.5 39 ARG B O 1
ATOM 1222 N N . GLU B 1 40 ? 2.766 24.031 -1.798 1 81.62 40 GLU B N 1
ATOM 1223 C CA . GLU B 1 40 ? 2.789 24.75 -3.068 1 81.62 40 GLU B CA 1
ATOM 1224 C C . GLU B 1 40 ? 1.8 24.141 -4.062 1 81.62 40 GLU B C 1
ATOM 1226 O O . GLU B 1 40 ? 1.071 24.875 -4.738 1 81.62 40 GLU B O 1
ATOM 1231 N N . MET B 1 41 ? 1.723 22.906 -4.098 1 89.75 41 MET B N 1
ATOM 1232 C CA . MET B 1 41 ? 0.843 22.219 -5.035 1 89.75 41 MET B CA 1
ATOM 1233 C C . MET B 1 41 ? -0.326 21.562 -4.301 1 89.75 41 MET B C 1
ATOM 1235 O O . MET B 1 41 ? -0.308 21.453 -3.076 1 89.75 41 MET B O 1
ATOM 1239 N N . SER B 1 42 ? -1.334 21.203 -5.027 1 91.5 42 SER B N 1
ATOM 1240 C CA . SER B 1 42 ? -2.463 20.469 -4.461 1 91.5 42 SER B CA 1
ATOM 1241 C C . SER B 1 42 ? -2.02 19.125 -3.885 1 91.5 42 SER B C 1
ATOM 1243 O O . SER B 1 42 ? -1.02 18.547 -4.324 1 91.5 42 SER B O 1
ATOM 1245 N N . PHE B 1 43 ? -2.719 18.688 -2.941 1 93.06 43 PHE B N 1
ATOM 1246 C CA . PHE B 1 43 ? -2.438 17.422 -2.27 1 93.06 43 PHE B CA 1
ATOM 1247 C C . PHE B 1 43 ? -2.523 16.25 -3.248 1 93.06 43 PHE B C 1
ATOM 1249 O O . PHE B 1 43 ? -3.557 16.047 -3.891 1 93.06 43 PHE B O 1
ATOM 1256 N N . GLY B 1 44 ? -1.383 15.547 -3.455 1 93.44 44 GLY B N 1
ATOM 1257 C CA . GLY B 1 44 ? -1.315 14.367 -4.305 1 93.44 44 GLY B CA 1
ATOM 1258 C C . GLY B 1 44 ? -1.188 13.078 -3.52 1 93.44 44 GLY B C 1
ATOM 1259 O O . GLY B 1 44 ? -0.115 12.469 -3.486 1 93.44 44 GLY B O 1
ATOM 1260 N N . CYS B 1 45 ? -2.264 12.602 -3.027 1 93.5 45 CYS B N 1
ATOM 1261 C CA . CYS B 1 45 ? -2.326 11.422 -2.17 1 93.5 45 CYS B CA 1
ATOM 1262 C C . CYS B 1 45 ? -2.072 10.148 -2.971 1 93.5 45 CYS B C 1
ATOM 1264 O O . CYS B 1 45 ? -2.721 9.914 -3.99 1 93.5 45 CYS B O 1
ATOM 1266 N N . ARG B 1 46 ? -1.115 9.273 -2.562 1 93.56 46 ARG B N 1
ATOM 1267 C C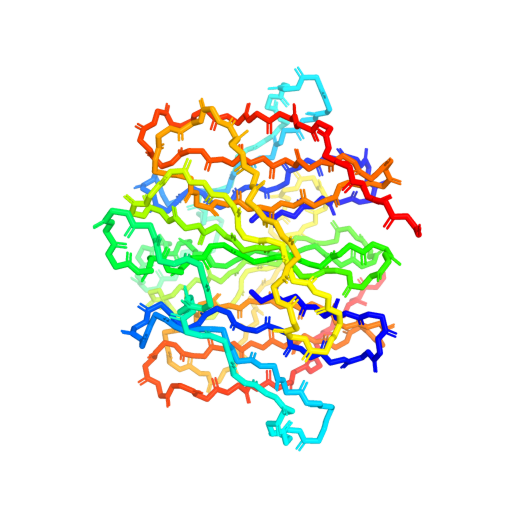A . ARG B 1 46 ? -0.829 8.008 -3.223 1 93.56 46 ARG B CA 1
ATOM 1268 C C . ARG B 1 46 ? -0.61 6.895 -2.201 1 93.56 46 ARG B C 1
ATOM 1270 O O . ARG B 1 46 ? -1.57 6.371 -1.631 1 93.56 46 ARG B O 1
ATOM 1277 N N . GLY B 1 47 ? 0.689 6.672 -1.685 1 96.12 47 GLY B N 1
ATOM 1278 C CA . GLY B 1 47 ? 0.991 5.641 -0.706 1 96.12 47 GLY B CA 1
ATOM 1279 C C . GLY B 1 47 ? 0.5 5.98 0.689 1 96.12 47 GLY B C 1
ATOM 1280 O O . GLY B 1 47 ? 0.49 7.148 1.083 1 96.12 47 GLY B O 1
ATOM 1281 N N . ILE B 1 48 ? 0.124 4.93 1.432 1 97.88 48 ILE B N 1
ATOM 1282 C CA . ILE B 1 48 ? -0.336 5.121 2.803 1 97.88 48 ILE B CA 1
ATOM 1283 C C . ILE B 1 48 ? 0.087 3.932 3.66 1 97.88 48 ILE B C 1
ATOM 1285 O O . ILE B 1 48 ? 0.051 2.787 3.205 1 97.88 48 ILE B O 1
ATOM 1289 N N . VAL B 1 49 ? 0.472 4.207 4.875 1 97.44 49 VAL B N 1
ATOM 1290 C CA . VAL B 1 49 ? 0.787 3.182 5.863 1 97.44 49 VAL B CA 1
ATOM 1291 C C . VAL B 1 49 ? 0.501 3.713 7.266 1 97.44 49 VAL B C 1
ATOM 1293 O O . VAL B 1 49 ? 0.461 4.926 7.48 1 97.44 49 VAL B O 1
ATOM 1296 N N . THR B 1 50 ? 0.209 2.857 8.117 1 96.56 50 THR B N 1
ATOM 1297 C CA . THR B 1 50 ? 0.101 3.213 9.531 1 96.56 50 THR B CA 1
ATOM 1298 C C . THR B 1 50 ? 1.238 2.586 10.328 1 96.56 50 THR B C 1
ATOM 1300 O O . THR B 1 50 ? 1.768 1.538 9.953 1 96.56 50 THR B O 1
ATOM 1303 N N . ASP B 1 51 ? 1.596 3.303 11.43 1 94.69 51 ASP B N 1
ATOM 1304 C CA . ASP B 1 51 ? 2.689 2.762 12.234 1 94.69 51 ASP B CA 1
ATOM 1305 C C . ASP B 1 51 ? 2.184 2.244 13.578 1 94.69 51 ASP B C 1
ATOM 1307 O O . ASP B 1 51 ? 0.974 2.164 13.805 1 94.69 51 ASP B O 1
ATOM 1311 N N . ALA B 1 52 ? 3.129 1.837 14.375 1 92.25 52 ALA B N 1
ATOM 1312 C CA . ALA B 1 52 ? 2.797 1.179 15.641 1 92.25 52 ALA B CA 1
ATOM 1313 C C . ALA B 1 52 ? 2.1 2.143 16.594 1 92.25 52 ALA B C 1
ATOM 1315 O O . ALA B 1 52 ? 1.455 1.716 17.547 1 92.25 52 ALA B O 1
ATOM 1316 N N . LEU B 1 53 ? 2.215 3.418 16.438 1 90.56 53 LEU B N 1
ATOM 1317 C CA . LEU B 1 53 ? 1.568 4.422 17.281 1 90.56 53 LEU B CA 1
ATOM 1318 C C . LEU B 1 53 ? 0.248 4.875 16.656 1 90.56 53 LEU B C 1
ATOM 1320 O O . LEU B 1 53 ? -0.339 5.867 17.094 1 90.56 53 LEU B O 1
ATOM 1324 N N . SER B 1 54 ? -0.135 4.254 15.602 1 91.62 54 SER B N 1
ATOM 1325 C CA . SER B 1 54 ? -1.365 4.492 14.852 1 91.62 54 SER B CA 1
ATOM 1326 C C . SER B 1 54 ? -1.327 5.844 14.141 1 91.62 54 SER B C 1
ATOM 1328 O O . SER B 1 54 ? -2.373 6.438 13.867 1 91.62 54 SER B O 1
ATOM 1330 N N . GLN B 1 55 ? -0.126 6.336 14.008 1 95.5 55 GLN B N 1
ATOM 1331 C CA . GLN B 1 55 ? -0.013 7.461 13.086 1 95.5 55 GLN B CA 1
ATOM 1332 C C . GLN B 1 55 ? -0.216 7.012 11.641 1 95.5 55 GLN B C 1
ATOM 1334 O O . GLN B 1 55 ? 0.173 5.902 11.266 1 95.5 55 GLN B O 1
ATOM 1339 N N . ILE B 1 56 ? -0.878 7.895 10.914 1 97.06 56 ILE B N 1
ATOM 1340 C CA . ILE B 1 56 ? -1.112 7.652 9.5 1 97.06 56 ILE B CA 1
ATOM 1341 C C . ILE B 1 56 ? -0.094 8.43 8.664 1 97.06 56 ILE B C 1
ATOM 1343 O O . ILE B 1 56 ? 0.043 9.648 8.82 1 97.06 56 ILE B O 1
ATOM 1347 N N . ILE B 1 57 ? 0.648 7.727 7.859 1 97.12 57 ILE B N 1
ATOM 1348 C CA . ILE B 1 57 ? 1.657 8.336 6.996 1 97.12 57 ILE B CA 1
ATOM 1349 C C . ILE B 1 57 ? 1.219 8.227 5.539 1 97.12 57 ILE B C 1
ATOM 1351 O O . ILE B 1 57 ? 0.915 7.137 5.051 1 97.12 57 ILE B O 1
ATOM 1355 N N . VAL B 1 58 ? 1.188 9.352 4.879 1 97 58 VAL B N 1
ATOM 1356 C CA . VAL B 1 58 ? 0.703 9.352 3.504 1 97 58 VAL B CA 1
ATOM 1357 C C . VAL B 1 58 ? 1.659 10.156 2.621 1 97 58 VAL B C 1
ATOM 1359 O O . VAL B 1 58 ? 2.145 11.211 3.023 1 97 58 VAL B O 1
ATOM 1362 N N . THR B 1 59 ? 1.88 9.609 1.458 1 96.38 59 THR B N 1
ATOM 1363 C CA . THR B 1 59 ? 2.729 10.344 0.523 1 96.38 59 THR B CA 1
ATOM 1364 C C . THR B 1 59 ? 1.942 11.453 -0.167 1 96.38 59 THR B C 1
ATOM 1366 O O . THR B 1 59 ? 0.784 11.258 -0.542 1 96.38 59 THR B O 1
ATOM 1369 N N . ASP B 1 60 ? 2.59 12.555 -0.262 1 95 60 ASP B N 1
ATOM 1370 C CA . ASP B 1 60 ? 2.158 13.648 -1.129 1 95 60 ASP B CA 1
ATOM 1371 C C . ASP B 1 60 ? 3.072 13.773 -2.344 1 95 60 ASP B C 1
ATOM 1373 O O . ASP B 1 60 ? 4.07 14.5 -2.303 1 95 60 ASP B O 1
ATOM 1377 N N . ILE B 1 61 ? 2.654 13.102 -3.416 1 94.31 61 ILE B N 1
ATOM 1378 C CA . ILE B 1 61 ? 3.537 12.945 -4.566 1 94.31 61 ILE B CA 1
ATOM 1379 C C . ILE B 1 61 ? 3.773 14.297 -5.23 1 94.31 61 ILE B C 1
ATOM 1381 O O . ILE B 1 61 ? 4.852 14.555 -5.77 1 94.31 61 ILE B O 1
ATOM 1385 N N . ASN B 1 62 ? 2.816 15.141 -5.238 1 93.44 62 ASN B N 1
ATOM 1386 C CA . ASN B 1 62 ? 2.918 16.438 -5.895 1 93.44 62 ASN B CA 1
ATOM 1387 C C . ASN B 1 62 ? 3.871 17.359 -5.148 1 93.44 62 ASN B C 1
ATOM 1389 O O . ASN B 1 62 ? 4.496 18.234 -5.758 1 93.44 62 ASN B O 1
ATOM 1393 N N . ASN B 1 63 ? 3.992 17.25 -3.889 1 94 63 ASN B N 1
ATOM 1394 C CA . ASN B 1 63 ? 4.812 18.141 -3.07 1 94 63 ASN B CA 1
ATOM 1395 C C . ASN B 1 63 ? 6.07 17.438 -2.566 1 94 63 ASN B C 1
ATOM 1397 O O . ASN B 1 63 ? 6.789 17.969 -1.722 1 94 63 ASN B O 1
ATOM 1401 N N . ASN B 1 64 ? 6.289 16.25 -2.957 1 94.12 64 ASN B N 1
ATOM 1402 C CA . ASN B 1 64 ? 7.492 15.477 -2.672 1 94.12 64 ASN B CA 1
ATOM 1403 C C . ASN B 1 64 ? 7.75 15.367 -1.172 1 94.12 64 ASN B C 1
ATOM 1405 O O . ASN B 1 64 ? 8.867 15.602 -0.71 1 94.12 64 ASN B O 1
ATOM 1409 N N . CYS B 1 65 ? 6.707 15.07 -0.493 1 94 65 CYS B N 1
ATOM 1410 C CA . CYS B 1 65 ? 6.82 14.93 0.955 1 94 65 CYS B CA 1
ATOM 1411 C C . CYS B 1 65 ? 5.809 13.922 1.484 1 94 65 CYS B C 1
ATOM 1413 O O . CYS B 1 65 ? 5.082 13.297 0.708 1 94 65 CYS B O 1
ATOM 1415 N N . LEU B 1 66 ? 5.863 13.742 2.795 1 95.5 66 LEU B N 1
ATOM 1416 C CA . LEU B 1 66 ? 4.895 12.906 3.502 1 95.5 66 LEU B CA 1
ATOM 1417 C C . LEU B 1 66 ? 4.078 13.742 4.488 1 95.5 66 LEU B C 1
ATOM 1419 O O . LEU B 1 66 ? 4.613 14.656 5.121 1 95.5 66 LEU B O 1
ATOM 1423 N N . HIS B 1 67 ? 2.848 13.438 4.578 1 95.44 67 HIS B N 1
ATOM 1424 C CA . HIS B 1 67 ? 2.01 13.945 5.656 1 95.44 67 HIS B CA 1
ATOM 1425 C C . HIS B 1 67 ? 1.884 12.93 6.785 1 95.44 67 HIS B C 1
ATOM 1427 O O . HIS B 1 67 ? 1.615 11.75 6.539 1 95.44 67 HIS B O 1
ATOM 1433 N N . ILE B 1 68 ? 2.062 13.398 7.977 1 95.69 68 ILE B N 1
ATOM 1434 C CA . ILE B 1 68 ? 1.814 12.57 9.156 1 95.69 68 ILE B CA 1
ATOM 1435 C C . ILE B 1 68 ? 0.554 13.055 9.867 1 95.69 68 ILE B C 1
ATOM 1437 O O . ILE B 1 68 ? 0.436 14.242 10.195 1 95.69 68 ILE B O 1
ATOM 1441 N N . LEU B 1 69 ? -0.316 12.141 10.016 1 95.75 69 LEU B N 1
ATOM 1442 C CA . LEU B 1 69 ? -1.545 12.383 10.758 1 95.75 69 LEU B CA 1
ATOM 1443 C C . LEU B 1 69 ? -1.584 11.555 12.039 1 95.75 69 LEU B C 1
ATOM 1445 O O . LEU B 1 69 ? -0.977 10.477 12.102 1 95.75 69 LEU B O 1
ATOM 1449 N N . ASP B 1 70 ? -2.303 12.039 13.016 1 95.19 70 ASP B N 1
ATOM 1450 C CA . ASP B 1 70 ? -2.574 11.156 14.141 1 95.19 70 ASP B CA 1
ATOM 1451 C C . ASP B 1 70 ? -3.746 10.219 13.836 1 95.19 70 ASP B C 1
ATOM 1453 O O . ASP B 1 70 ? -4.309 10.266 12.742 1 95.19 70 ASP B O 1
ATOM 1457 N N . GLN B 1 71 ? -4.109 9.383 14.773 1 94.12 71 GLN B N 1
ATOM 1458 C CA . GLN B 1 71 ? -5.105 8.336 14.57 1 94.12 71 GLN B CA 1
ATOM 1459 C C . GLN B 1 71 ? -6.492 8.93 14.352 1 94.12 71 GLN B C 1
ATOM 1461 O O . GLN B 1 71 ? -7.402 8.25 13.875 1 94.12 71 GLN B O 1
ATOM 1466 N N . ASN B 1 72 ? -6.664 10.227 14.664 1 94.31 72 ASN B N 1
ATOM 1467 C CA . ASN B 1 72 ? -7.957 10.891 14.531 1 94.31 72 ASN B CA 1
ATOM 1468 C C . ASN B 1 72 ? -7.992 11.789 13.297 1 94.31 72 ASN B C 1
ATOM 1470 O O . ASN B 1 72 ? -8.953 12.539 13.102 1 94.31 72 ASN B O 1
ATOM 1474 N N . GLY B 1 73 ? -6.957 11.742 12.539 1 94.19 73 GLY B N 1
ATOM 1475 C CA . GLY B 1 73 ? -6.953 12.469 11.281 1 94.19 73 GLY B CA 1
ATOM 1476 C C . GLY B 1 73 ? -6.395 13.875 11.406 1 94.19 73 GLY B C 1
ATOM 1477 O O . GLY B 1 73 ? -6.449 14.656 10.453 1 94.19 73 GLY B O 1
ATOM 1478 N N . LYS B 1 74 ? -5.941 14.195 12.555 1 93.94 74 LYS B N 1
ATOM 1479 C CA . LYS B 1 74 ? -5.301 15.492 12.719 1 93.94 74 LYS B CA 1
ATOM 1480 C C . LYS B 1 74 ? -3.912 15.508 12.086 1 93.94 74 LYS B C 1
ATOM 1482 O O . LYS B 1 74 ? -3.105 14.609 12.328 1 93.94 74 LYS B O 1
ATOM 1487 N N . PHE B 1 75 ? -3.604 16.562 11.359 1 94.56 75 PHE B N 1
ATOM 1488 C CA . PHE B 1 75 ? -2.275 16.734 10.781 1 94.56 75 PHE B CA 1
ATOM 1489 C C . PHE B 1 75 ? -1.255 17.078 11.859 1 94.56 75 PHE B C 1
ATOM 1491 O O . PHE B 1 75 ? -1.487 17.953 12.688 1 94.56 75 PHE B O 1
ATOM 1498 N N . LEU B 1 76 ? -0.2 16.375 11.781 1 93.25 76 LEU B N 1
ATOM 1499 C CA . LEU B 1 76 ? 0.836 16.609 12.781 1 93.25 76 LEU B CA 1
ATOM 1500 C C . LEU B 1 76 ? 2.021 17.344 12.172 1 93.25 76 LEU B C 1
ATOM 1502 O O . LEU B 1 76 ? 2.465 18.359 12.703 1 93.25 76 LEU B O 1
ATOM 1506 N N . ARG B 1 77 ? 2.559 16.781 11.016 1 92.19 77 ARG B N 1
ATOM 1507 C CA . ARG B 1 77 ? 3.725 17.406 10.406 1 92.19 77 ARG B CA 1
ATOM 1508 C C . ARG B 1 77 ? 3.955 16.875 8.992 1 92.19 77 ARG B C 1
ATOM 1510 O O . ARG B 1 77 ? 3.395 15.844 8.617 1 92.19 77 ARG B O 1
ATOM 1517 N N . PHE B 1 78 ? 4.828 17.625 8.328 1 92.56 78 PHE B N 1
ATOM 1518 C CA . PHE B 1 78 ? 5.414 17.141 7.082 1 92.56 78 PHE B CA 1
ATOM 1519 C C . PHE B 1 78 ? 6.723 16.406 7.348 1 92.56 78 PHE B C 1
ATOM 1521 O O . PHE B 1 78 ? 7.445 16.734 8.289 1 92.56 78 PHE B O 1
ATOM 1528 N N . VAL B 1 79 ? 6.969 15.469 6.508 1 92.56 79 VAL B N 1
ATOM 1529 C CA . VAL B 1 79 ? 8.289 14.852 6.477 1 92.56 79 VAL B CA 1
ATOM 1530 C C . VAL B 1 79 ? 8.875 14.953 5.07 1 92.56 79 VAL B C 1
ATOM 1532 O O . VAL B 1 79 ? 8.25 14.531 4.098 1 92.56 79 VAL B O 1
ATOM 1535 N N . ASP B 1 80 ? 10.023 15.539 5.02 1 91.44 80 ASP B N 1
ATOM 1536 C CA . ASP B 1 80 ? 10.773 15.523 3.77 1 91.44 80 ASP B CA 1
ATOM 1537 C C . ASP B 1 80 ? 11.508 14.195 3.59 1 91.44 80 ASP B C 1
ATOM 1539 O O . ASP B 1 80 ? 12.414 13.867 4.363 1 91.44 80 ASP B O 1
ATOM 1543 N N . CYS B 1 81 ? 11.07 13.445 2.605 1 90.5 81 CYS B N 1
ATOM 1544 C CA . CYS B 1 81 ? 11.68 12.133 2.42 1 90.5 81 CYS B CA 1
ATOM 1545 C C . CYS B 1 81 ? 12.883 12.219 1.486 1 90.5 81 CYS B C 1
ATOM 1547 O O . CYS B 1 81 ? 13.633 11.25 1.335 1 90.5 81 CYS B O 1
ATOM 1549 N N . GLY B 1 82 ? 13.117 13.352 0.854 1 92.44 82 GLY B N 1
ATOM 1550 C CA . GLY B 1 82 ? 14.281 13.555 0.005 1 92.44 82 GLY B CA 1
ATOM 1551 C C . GLY B 1 82 ? 14.18 12.836 -1.328 1 92.44 82 GLY B C 1
ATOM 1552 O O . GLY B 1 82 ? 15.195 12.539 -1.955 1 92.44 82 GLY B O 1
ATOM 1553 N N . LEU B 1 83 ? 13.086 12.391 -1.726 1 94.19 83 LEU B N 1
ATOM 1554 C CA . LEU B 1 83 ? 12.836 11.711 -2.992 1 94.19 83 LEU B CA 1
ATOM 1555 C C . LEU B 1 83 ? 11.836 12.492 -3.844 1 94.19 83 LEU B C 1
ATOM 1557 O O . LEU B 1 83 ? 10.938 13.141 -3.311 1 94.19 83 LEU B O 1
ATOM 1561 N N . LEU B 1 84 ? 12.047 12.406 -5.105 1 94.56 84 LEU B N 1
ATOM 1562 C CA . LEU B 1 84 ? 11.07 12.977 -6.031 1 94.56 84 LEU B CA 1
ATOM 1563 C C . LEU B 1 84 ? 9.992 11.953 -6.367 1 94.56 84 LEU B C 1
ATOM 1565 O O . LEU B 1 84 ? 10.289 10.781 -6.602 1 94.56 84 LEU B O 1
ATOM 1569 N N . TYR B 1 85 ? 8.703 12.445 -6.332 1 95.25 85 TYR B N 1
ATOM 1570 C CA . TYR B 1 85 ? 7.531 11.641 -6.668 1 95.25 85 TYR B CA 1
ATOM 1571 C C . TYR B 1 85 ? 7.465 10.391 -5.809 1 95.25 85 TYR B C 1
ATOM 1573 O O . TYR B 1 85 ? 7.41 9.273 -6.332 1 95.25 85 TYR B O 1
ATOM 1581 N N . PRO B 1 86 ? 7.48 10.625 -4.449 1 95.56 86 PRO B N 1
ATOM 1582 C CA . PRO B 1 86 ? 7.34 9.461 -3.57 1 95.56 86 PRO B CA 1
ATOM 1583 C C . PRO B 1 86 ? 6 8.75 -3.748 1 95.56 86 PRO B C 1
ATOM 1585 O O . PRO B 1 86 ? 4.965 9.398 -3.898 1 95.56 86 PRO B O 1
ATOM 1588 N N . LEU B 1 87 ? 6.008 7.387 -3.785 1 94.56 87 LEU B N 1
ATOM 1589 C CA . LEU B 1 87 ? 4.816 6.586 -4.035 1 94.56 87 LEU B CA 1
ATOM 1590 C C . LEU B 1 87 ? 4.648 5.516 -2.9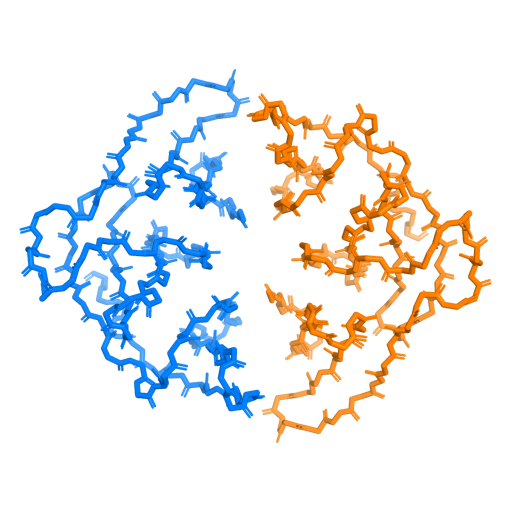65 1 94.56 87 LEU B C 1
ATOM 1592 O O . LEU B 1 87 ? 3.992 5.746 -1.945 1 94.56 87 LEU B O 1
ATOM 1596 N N . GLY B 1 88 ? 5.402 4.402 -2.955 1 95.06 88 GLY B N 1
ATOM 1597 C CA . GLY B 1 88 ? 5.277 3.268 -2.053 1 95.06 88 GLY B CA 1
ATOM 1598 C C . GLY B 1 88 ? 5.785 3.561 -0.653 1 95.06 88 GLY B C 1
ATOM 1599 O O . GLY B 1 88 ? 6.789 4.254 -0.484 1 95.06 88 GLY B O 1
ATOM 1600 N N . LEU B 1 89 ? 5.102 3.018 0.339 1 97 89 LEU B N 1
ATOM 1601 C CA . LEU B 1 89 ? 5.449 3.197 1.745 1 97 89 LEU B CA 1
ATOM 1602 C C . LEU B 1 89 ? 5.363 1.873 2.498 1 97 89 LEU B C 1
ATOM 1604 O O . LEU B 1 89 ? 4.492 1.048 2.215 1 97 89 LEU B O 1
ATOM 1608 N N . SER B 1 90 ? 6.203 1.754 3.432 1 96.19 90 SER B N 1
ATOM 1609 C CA . SER B 1 90 ? 6.094 0.698 4.434 1 96.19 90 SER B CA 1
ATOM 1610 C C . SER B 1 90 ? 6.848 1.062 5.707 1 96.19 90 SER B C 1
ATOM 1612 O O . SER B 1 90 ? 7.844 1.787 5.66 1 96.19 90 SER B O 1
ATOM 1614 N N . VAL B 1 91 ? 6.371 0.628 6.766 1 94.31 91 VAL B N 1
ATOM 1615 C CA . VAL B 1 91 ? 7.082 0.732 8.031 1 94.31 91 VAL B CA 1
ATOM 1616 C C . VAL B 1 91 ? 7.574 -0.647 8.469 1 94.31 91 VAL B C 1
ATOM 1618 O O . VAL B 1 91 ? 6.801 -1.609 8.492 1 94.31 91 VAL B O 1
ATOM 1621 N N . ASP B 1 92 ? 8.82 -0.609 8.812 1 91.12 92 ASP B N 1
ATOM 1622 C CA . ASP B 1 92 ? 9.344 -1.92 9.188 1 91.12 92 ASP B CA 1
ATOM 1623 C C . ASP B 1 92 ? 9.195 -2.158 10.695 1 91.12 92 ASP B C 1
ATOM 1625 O O . ASP B 1 92 ? 8.656 -1.314 11.406 1 91.12 92 ASP B O 1
ATOM 1629 N N . SER B 1 93 ? 9.648 -3.334 11.117 1 89.19 93 SER B N 1
ATOM 1630 C CA . SER B 1 93 ? 9.445 -3.762 12.492 1 89.19 93 SER B CA 1
ATOM 1631 C C . SER B 1 93 ? 10.25 -2.902 13.469 1 89.19 93 SER B C 1
ATOM 1633 O O . SER B 1 93 ? 9.992 -2.916 14.672 1 89.19 93 SER B O 1
ATOM 1635 N N . GLU B 1 94 ? 11.227 -2.178 13.023 1 88.69 94 GLU B N 1
ATOM 1636 C CA . GLU B 1 94 ? 12.031 -1.303 13.867 1 88.69 94 GLU B CA 1
ATOM 1637 C C . GLU B 1 94 ? 11.469 0.113 13.898 1 88.69 94 GLU B C 1
ATOM 1639 O O . GLU B 1 94 ? 12.016 0.995 14.562 1 88.69 94 GLU B O 1
ATOM 1644 N N . GLY B 1 95 ? 10.414 0.307 13.125 1 89.44 95 GLY B N 1
ATOM 1645 C CA . GLY B 1 95 ? 9.773 1.614 13.102 1 89.44 95 GLY B CA 1
ATOM 1646 C C . GLY B 1 95 ? 10.367 2.551 12.062 1 89.44 95 GLY B C 1
ATOM 1647 O O . GLY B 1 95 ? 10.102 3.754 12.086 1 89.44 95 GLY B O 1
ATOM 1648 N N . ARG B 1 96 ? 11.234 2.053 11.25 1 92.06 96 ARG B N 1
ATOM 1649 C CA . ARG B 1 96 ? 11.781 2.861 10.172 1 92.06 96 ARG B CA 1
ATOM 1650 C C . ARG B 1 96 ? 10.82 2.908 8.984 1 92.06 96 ARG B C 1
ATOM 1652 O O . ARG B 1 96 ? 10.141 1.923 8.688 1 92.06 96 ARG B O 1
ATOM 1659 N N . LEU B 1 97 ? 10.844 3.998 8.312 1 95.25 97 LEU B N 1
ATOM 1660 C CA . LEU B 1 97 ? 9.969 4.211 7.164 1 95.25 97 LEU B CA 1
ATOM 1661 C C . LEU B 1 97 ? 10.719 3.965 5.855 1 95.25 97 LEU B C 1
ATOM 1663 O O . LEU B 1 97 ? 11.773 4.555 5.621 1 95.25 97 LEU B O 1
ATOM 1667 N N . TRP B 1 98 ? 10.234 3.076 5.105 1 95.06 98 TRP B N 1
ATOM 1668 C CA . TRP B 1 98 ? 10.711 2.83 3.752 1 95.06 98 TRP B CA 1
ATOM 1669 C C . TRP B 1 98 ? 9.875 3.586 2.729 1 95.06 98 TRP B C 1
ATOM 1671 O O . TRP B 1 98 ? 8.641 3.504 2.746 1 95.06 98 TRP B O 1
ATOM 1681 N N . VAL B 1 99 ? 10.555 4.344 1.891 1 96.38 99 VAL B N 1
ATOM 1682 C CA . VAL B 1 99 ? 9.867 5.152 0.886 1 96.38 99 VAL B CA 1
ATOM 1683 C C . VAL B 1 99 ? 10.445 4.855 -0.497 1 96.38 99 VAL B C 1
ATOM 1685 O O . VAL B 1 99 ? 11.664 4.855 -0.683 1 96.38 99 VAL B O 1
ATOM 1688 N N . GLY B 1 100 ? 9.578 4.598 -1.47 1 94.81 100 GLY B N 1
ATOM 1689 C CA . GLY B 1 100 ? 9.984 4.387 -2.85 1 94.81 100 GLY B CA 1
ATOM 1690 C C . GLY B 1 100 ? 9.641 5.551 -3.758 1 94.81 100 GLY B C 1
ATOM 1691 O O . GLY B 1 100 ? 8.578 6.16 -3.623 1 94.81 100 GLY B O 1
ATOM 1692 N N . SER B 1 101 ? 10.547 5.777 -4.66 1 93.31 101 SER B N 1
ATOM 1693 C CA . SER B 1 101 ? 10.336 6.852 -5.625 1 93.31 101 SER B CA 1
ATOM 1694 C C . SER B 1 101 ? 9.883 6.301 -6.973 1 93.31 101 SER B C 1
ATOM 1696 O O . SER B 1 101 ? 10.508 5.395 -7.523 1 93.31 101 SER B O 1
ATOM 1698 N N . TRP B 1 102 ? 8.875 6.859 -7.5 1 88 102 TRP B N 1
ATOM 1699 C CA . TRP B 1 102 ? 8.414 6.512 -8.836 1 88 102 TRP B CA 1
ATOM 1700 C C . TRP B 1 102 ? 9.383 7.016 -9.898 1 88 102 TRP B C 1
ATOM 1702 O O . TRP B 1 102 ? 9.602 6.355 -10.922 1 88 102 TRP B O 1
ATOM 1712 N N . LYS B 1 103 ? 9.898 8.102 -9.633 1 87.12 103 LYS B N 1
ATOM 1713 C CA . LYS B 1 103 ? 10.758 8.766 -10.617 1 87.12 103 LYS B CA 1
ATOM 1714 C C . LYS B 1 103 ? 12.062 8 -10.797 1 87.12 103 LYS B C 1
ATOM 1716 O O . LYS B 1 103 ? 12.422 7.637 -11.922 1 87.12 103 LYS B O 1
ATOM 1721 N N . SER B 1 104 ? 12.789 7.801 -9.75 1 87.81 104 SER B N 1
ATOM 1722 C CA . SER B 1 104 ? 14.141 7.262 -9.828 1 87.81 104 SER B CA 1
ATOM 1723 C C . SER B 1 104 ? 14.148 5.75 -9.641 1 87.81 104 SER B C 1
ATOM 1725 O O . SER B 1 104 ? 15.141 5.082 -9.945 1 87.81 104 SER B O 1
ATOM 1727 N N . GLY B 1 105 ? 13.094 5.223 -9.086 1 86.5 105 GLY B N 1
ATOM 1728 C CA . GLY B 1 105 ? 13.094 3.814 -8.727 1 86.5 105 GLY B CA 1
ATOM 1729 C C . GLY B 1 105 ? 13.883 3.527 -7.461 1 86.5 105 GLY B C 1
ATOM 1730 O O . GLY B 1 105 ? 14.031 2.369 -7.066 1 86.5 105 GLY B O 1
ATOM 1731 N N . GLU B 1 106 ? 14.344 4.594 -6.832 1 89.88 106 GLU B N 1
ATOM 1732 C CA . GLU B 1 106 ? 15.109 4.438 -5.598 1 89.88 106 GLU B CA 1
ATOM 1733 C C . GLU B 1 106 ? 14.18 4.16 -4.414 1 89.88 106 GLU B C 1
ATOM 1735 O O . GLU B 1 106 ? 13.023 4.574 -4.414 1 89.88 106 GLU B O 1
ATOM 1740 N N . ILE B 1 107 ? 14.711 3.412 -3.504 1 92.75 107 ILE B N 1
ATOM 1741 C CA . ILE B 1 107 ? 14.07 3.223 -2.203 1 92.75 107 ILE B CA 1
ATOM 1742 C C . ILE B 1 107 ? 14.961 3.799 -1.105 1 92.75 107 ILE B C 1
ATOM 1744 O O . ILE B 1 107 ? 16.172 3.545 -1.078 1 92.75 107 ILE B O 1
ATOM 1748 N N . LYS B 1 108 ? 14.344 4.574 -0.257 1 93.5 108 LYS B N 1
ATOM 1749 C CA . LYS B 1 108 ? 15.062 5.172 0.867 1 93.5 108 LYS B CA 1
ATOM 1750 C C . LYS B 1 108 ? 14.445 4.754 2.197 1 93.5 108 LYS B C 1
ATOM 1752 O O . LYS B 1 108 ? 13.219 4.613 2.305 1 93.5 108 LYS B O 1
ATOM 1757 N N . VAL B 1 109 ? 15.328 4.578 3.182 1 93.44 109 VAL B N 1
ATOM 1758 C CA . VAL B 1 109 ? 14.891 4.332 4.551 1 93.44 109 VAL B CA 1
ATOM 1759 C C . VAL B 1 109 ? 15.109 5.586 5.398 1 93.44 109 VAL B C 1
ATOM 1761 O O . VAL B 1 109 ? 16.219 6.133 5.43 1 93.44 109 VAL B O 1
ATOM 1764 N N . ILE B 1 110 ? 14.047 6.02 6.027 1 91.88 110 ILE B N 1
ATOM 1765 C CA . ILE B 1 110 ? 14.141 7.258 6.793 1 91.88 110 ILE B CA 1
ATOM 1766 C C . ILE B 1 110 ? 13.68 7.016 8.234 1 91.88 110 ILE B C 1
ATOM 1768 O O . ILE B 1 110 ? 12.797 6.191 8.477 1 91.88 110 ILE B O 1
ATOM 1772 N N . GLU B 1 111 ? 14.461 7.656 9.086 1 88.06 111 GLU B N 1
ATOM 1773 C CA . GLU B 1 111 ? 13.984 7.754 10.469 1 88.06 111 GLU B CA 1
ATOM 1774 C C . GLU B 1 111 ? 13.109 8.992 10.656 1 88.06 111 GLU B C 1
ATOM 1776 O O . GLU B 1 111 ? 13.453 10.078 10.195 1 88.06 111 GLU B O 1
ATOM 1781 N N . TYR B 1 112 ? 11.953 8.797 11.031 1 80.88 112 TYR B N 1
ATOM 1782 C CA . TYR B 1 112 ? 11.055 9.93 11.25 1 80.88 112 TYR B CA 1
ATOM 1783 C C . TYR B 1 112 ? 10.57 9.969 12.688 1 80.88 112 TYR B C 1
ATOM 1785 O O . TYR B 1 112 ? 10.656 8.977 13.414 1 80.88 112 TYR B O 1
ATOM 1793 N N . LEU B 1 113 ? 10.492 11.188 13.18 1 69.94 113 LEU B N 1
ATOM 1794 C CA . LEU B 1 113 ? 10.117 11.352 14.578 1 69.94 113 LEU B CA 1
ATOM 1795 C C . LEU B 1 113 ? 8.773 10.703 14.859 1 69.94 113 LEU B C 1
ATOM 1797 O O . LEU B 1 113 ? 7.777 11 14.195 1 69.94 113 LEU B O 1
ATOM 1801 N N . GLN B 1 114 ? 8.781 9.523 15.391 1 66.88 114 GLN B N 1
ATOM 1802 C CA . GLN B 1 114 ? 7.562 8.891 15.891 1 66.88 114 GLN B CA 1
ATOM 1803 C C . GLN B 1 114 ? 7.219 9.391 17.297 1 66.88 114 GLN B C 1
ATOM 1805 O O . GLN B 1 114 ? 7.852 8.992 18.266 1 66.88 114 GLN B O 1
ATOM 1810 N N . ASN B 1 115 ? 7.258 10.758 17.406 1 59.31 115 ASN B N 1
ATOM 1811 C CA . ASN B 1 115 ? 7.102 11.289 18.75 1 59.31 115 ASN B CA 1
ATOM 1812 C C . ASN B 1 115 ? 5.859 10.727 19.438 1 59.31 115 ASN B C 1
ATOM 1814 O O . ASN B 1 115 ? 4.777 10.703 18.859 1 59.31 115 ASN B O 1
ATOM 1818 N N . LYS B 1 116 ? 6.09 9.844 20.516 1 45.78 116 LYS B N 1
ATOM 1819 C CA . LYS B 1 116 ? 5.07 9.43 21.469 1 45.78 116 LYS B CA 1
ATOM 1820 C C . LYS B 1 116 ? 4.492 10.625 22.219 1 45.78 116 LYS B C 1
ATOM 1822 O O . LYS B 1 116 ? 5.223 11.555 22.562 1 45.78 116 LYS B O 1
#